Protein AF-A0AA40AFB8-F1 (afdb_monomer)

Foldseek 3Di:
DLVVDVDDLVVPVVVVQVVCCVPQNDEPPRDHDDPVNVLVSCLVVVQVVLVPDADDDDDPPLVVVDDVVSVVVVVSVVVSCVVRVHPPDDPVPPPDDDQLVVCLVVLLVVLCVLCVVVCVPQVPCLSVLLSVLLSSPSVSSVVLSVVLVVCVVVVNDPVVNSVVSVPQHSDVVVNVVVVLVPDDPLVVQLVCCCVVDPDHDDPVRSLVSSQDDPVRPDPDPVVSCPDPSDDPDPCVVVVVVVVVDPDDDDDDDDD

Mean predicted aligned error: 13.86 Å

Solvent-accessible surface area (backbone atoms only — not comparable to full-atom values): 15785 Å² total; per-residue (Å²): 116,65,90,82,38,86,49,73,43,45,59,47,55,50,47,51,50,54,46,44,39,73,77,66,33,59,76,82,76,66,44,74,85,54,68,70,57,56,48,51,50,48,68,66,25,48,57,65,49,52,76,78,40,91,71,81,90,82,82,75,72,55,79,78,64,37,70,70,55,41,52,52,52,52,52,52,50,53,56,48,37,76,75,36,97,64,64,84,80,63,83,92,56,75,79,83,77,58,60,49,80,65,31,51,62,60,43,39,53,52,41,42,68,76,34,44,82,56,48,80,74,60,80,74,53,60,53,57,55,45,40,66,53,23,65,28,39,58,69,55,39,53,56,51,53,51,51,50,54,50,41,50,75,73,66,52,55,66,74,57,49,55,49,51,61,69,67,53,56,73,49,66,68,57,39,49,51,52,51,61,72,68,46,55,71,67,59,47,52,52,49,49,54,66,74,68,42,96,56,92,72,52,73,68,55,47,50,50,60,70,68,57,55,98,79,53,92,56,94,46,72,73,58,47,62,75,38,98,81,54,76,91,57,88,56,54,76,58,46,66,60,53,78,76,49,98,68,94,78,86,85,81,88,80,132

Sequence (255 aa):
MLDQTPGALRSRLVYTFETKRRDIGEPGDHWHWHPGELQRFFELALPEVLKTRAVWPCVDALDECGKDNAIELIHTFESLCSRAFCLALHVERALEISPEHENRHDISIFVNDRLDKFDARTSLGIPNLITDRASGVFLWAYLVVKRVLDLEREGVGLKRIEAAVRAVPPELEDLYNELIRSMEPASLKLIQWICFATRPLTLSELRWAMAVEVNCPYGTLQECEGADEYVSDVDWICRYQYQGSQQHVTVVVGY

Structure (mmCIF, N/CA/C/O backbone):
data_AF-A0AA40AFB8-F1
#
_entry.id   AF-A0AA40AFB8-F1
#
loop_
_atom_site.group_PDB
_atom_site.id
_atom_site.type_symbol
_atom_site.label_atom_id
_atom_site.label_alt_id
_atom_site.label_comp_id
_atom_site.label_asym_id
_atom_site.label_entity_id
_atom_site.label_seq_id
_atom_site.pdbx_PDB_ins_code
_atom_site.Cartn_x
_atom_site.Cartn_y
_atom_site.Cartn_z
_atom_site.occupancy
_atom_site.B_iso_or_equiv
_atom_site.auth_seq_id
_atom_site.auth_comp_id
_atom_site.auth_asym_id
_atom_site.auth_atom_id
_atom_site.pdbx_PDB_model_num
ATOM 1 N N . MET A 1 1 ? -20.995 -4.500 10.109 1.00 45.75 1 MET A N 1
ATOM 2 C CA . MET A 1 1 ? -21.290 -4.455 11.566 1.00 45.75 1 MET A CA 1
ATOM 3 C C . MET A 1 1 ? -22.593 -3.709 11.884 1.00 45.75 1 MET A C 1
ATOM 5 O O . MET A 1 1 ? -23.397 -4.255 12.633 1.00 45.75 1 MET A O 1
ATOM 9 N N . LEU A 1 2 ? -22.826 -2.520 11.303 1.00 47.25 2 LEU A N 1
ATOM 10 C CA . LEU A 1 2 ? -24.029 -1.692 11.522 1.00 47.25 2 LEU A CA 1
ATOM 11 C C . LEU A 1 2 ? -25.319 -2.268 10.906 1.00 47.25 2 LEU A C 1
ATOM 13 O O . LEU A 1 2 ? -26.383 -2.153 11.509 1.00 47.25 2 LEU A O 1
ATOM 17 N N . ASP A 1 3 ? -25.237 -2.957 9.763 1.00 53.22 3 ASP A N 1
ATOM 18 C CA . ASP A 1 3 ? -26.430 -3.551 9.136 1.00 53.22 3 ASP A CA 1
ATOM 19 C C . ASP A 1 3 ? -26.988 -4.766 9.877 1.00 53.22 3 ASP A C 1
ATOM 21 O O . ASP A 1 3 ? -28.177 -5.058 9.794 1.00 53.22 3 ASP A O 1
ATOM 25 N N . GLN A 1 4 ? -26.141 -5.434 10.657 1.00 54.38 4 GLN A N 1
ATOM 26 C CA . GLN A 1 4 ? -26.465 -6.671 11.369 1.00 54.38 4 GLN A CA 1
ATOM 27 C C . GLN A 1 4 ? -26.773 -6.434 12.854 1.00 54.38 4 GLN A C 1
ATOM 29 O O . GLN A 1 4 ? -26.853 -7.378 13.636 1.00 54.38 4 GLN A O 1
ATOM 34 N N . THR A 1 5 ? -26.898 -5.175 13.283 1.00 56.47 5 THR A N 1
ATOM 35 C CA . THR A 1 5 ? -27.275 -4.836 14.661 1.00 56.47 5 THR A CA 1
ATOM 36 C C . THR A 1 5 ? -28.200 -3.621 14.654 1.00 56.47 5 THR A C 1
ATOM 38 O O . THR A 1 5 ? -27.732 -2.490 14.767 1.00 56.47 5 THR A O 1
ATOM 41 N N . PRO A 1 6 ? -29.526 -3.823 14.542 1.00 53.41 6 PRO A N 1
ATOM 42 C CA . PRO A 1 6 ? -30.511 -2.736 14.547 1.00 53.41 6 PRO A CA 1
ATOM 43 C C . PRO A 1 6 ? -30.636 -1.996 15.896 1.00 53.41 6 PRO A C 1
ATOM 45 O O . PRO A 1 6 ? -31.491 -1.127 16.032 1.00 53.41 6 PRO A O 1
ATOM 48 N N . GLY A 1 7 ? -29.833 -2.359 16.904 1.00 60.81 7 GLY A N 1
ATOM 49 C CA . GLY A 1 7 ? -29.890 -1.820 18.264 1.00 60.81 7 GLY A CA 1
ATOM 50 C C . GLY A 1 7 ? -29.371 -0.382 18.418 1.00 60.81 7 GLY A C 1
ATOM 51 O O . GLY A 1 7 ? -29.054 0.306 17.447 1.00 60.81 7 GLY A O 1
ATOM 52 N N . ALA A 1 8 ? -29.249 0.049 19.680 1.00 56.53 8 ALA A N 1
ATOM 53 C CA . ALA A 1 8 ? -29.052 1.434 20.132 1.00 56.53 8 ALA A CA 1
ATOM 54 C C . ALA A 1 8 ? -27.988 2.261 19.376 1.00 56.53 8 ALA A C 1
ATOM 56 O O . ALA A 1 8 ? -28.159 3.475 19.229 1.00 56.53 8 ALA A O 1
ATOM 57 N N . LEU A 1 9 ? -26.916 1.630 18.878 1.00 61.91 9 LEU A N 1
ATOM 58 C CA . LEU A 1 9 ? -25.871 2.312 18.113 1.00 61.91 9 LEU A CA 1
ATOM 59 C C . LEU A 1 9 ? -26.356 2.769 16.736 1.00 61.91 9 LEU A C 1
ATOM 61 O O . LEU A 1 9 ? -26.173 3.937 16.407 1.00 61.91 9 LEU A O 1
ATOM 65 N N . ARG A 1 10 ? -26.996 1.889 15.949 1.00 65.50 10 ARG A N 1
ATOM 66 C CA . ARG A 1 10 ? -27.519 2.265 14.627 1.00 65.50 10 ARG A CA 1
ATOM 67 C C . ARG A 1 10 ? -28.535 3.387 14.791 1.00 65.50 10 ARG A C 1
ATOM 69 O O . ARG A 1 10 ? -28.452 4.374 14.083 1.00 65.50 10 ARG A O 1
ATOM 76 N N . SER A 1 11 ? -29.416 3.301 15.786 1.00 68.69 11 SER A N 1
ATOM 77 C CA . SER A 1 11 ? -30.397 4.359 16.029 1.00 68.69 11 SER A CA 1
ATOM 78 C C . SER A 1 11 ? -29.784 5.679 16.488 1.00 68.69 11 SER A C 1
ATOM 80 O O . SER A 1 11 ? -30.313 6.705 16.109 1.00 68.69 11 SER A O 1
ATOM 82 N N . ARG A 1 12 ? -28.707 5.703 17.290 1.00 80.94 12 ARG A N 1
ATOM 83 C CA . ARG A 1 12 ? -28.141 6.967 17.806 1.00 80.94 12 ARG A CA 1
ATOM 84 C C . ARG A 1 12 ? -27.089 7.573 16.890 1.00 80.94 12 ARG A C 1
ATOM 86 O O . ARG A 1 12 ? -27.178 8.755 16.600 1.00 80.94 12 ARG A O 1
ATOM 93 N N . LEU A 1 13 ? -26.125 6.782 16.425 1.00 86.50 13 LEU A N 1
ATOM 94 C CA . LEU A 1 13 ? -25.064 7.265 15.542 1.00 86.50 13 LEU A CA 1
ATOM 95 C C . LEU A 1 13 ? -25.644 7.721 14.199 1.00 86.50 13 LEU A C 1
ATOM 97 O O . LEU A 1 13 ? -25.351 8.831 13.767 1.00 86.50 13 LEU A O 1
ATOM 101 N N . VAL A 1 14 ? -26.510 6.906 13.575 1.00 86.19 14 VAL A N 1
ATOM 102 C CA . VAL A 1 14 ? -27.148 7.278 12.299 1.00 86.19 14 VAL A CA 1
ATOM 103 C C . VAL A 1 14 ? -28.086 8.460 12.504 1.00 86.19 14 VAL A C 1
ATOM 105 O O . VAL A 1 14 ? -28.042 9.397 11.723 1.00 86.19 14 VAL A O 1
ATOM 108 N N . TYR A 1 15 ? -28.879 8.484 13.580 1.00 87.81 15 TYR A N 1
ATOM 109 C CA . TYR A 1 15 ? -29.733 9.641 13.860 1.00 87.81 15 TYR A CA 1
ATOM 110 C C . TYR A 1 15 ? -28.927 10.928 14.045 1.00 87.81 15 TYR A C 1
ATOM 112 O O . TYR A 1 15 ? -29.291 11.953 13.474 1.00 87.81 15 TYR A O 1
ATOM 120 N N . THR A 1 16 ? -27.831 10.894 14.809 1.00 89.94 16 THR A N 1
ATOM 121 C CA . THR A 1 16 ? -26.965 12.065 14.983 1.00 89.94 16 THR A CA 1
ATOM 122 C C . THR A 1 16 ? -26.318 12.470 13.663 1.00 89.94 16 THR A C 1
ATOM 124 O O . THR A 1 16 ? -26.276 13.660 13.368 1.00 89.94 16 THR A O 1
ATOM 127 N N . PHE A 1 17 ? -25.870 11.509 12.851 1.00 90.56 17 PHE A N 1
ATOM 128 C CA . PHE A 1 17 ? -25.334 11.775 11.517 1.00 90.56 17 PHE A CA 1
ATOM 129 C C . PHE A 1 17 ? -26.362 12.484 10.627 1.00 90.56 17 PHE A C 1
ATOM 131 O O . PHE A 1 17 ? -26.084 13.568 10.127 1.00 90.56 17 PHE A O 1
ATOM 138 N N . GLU A 1 18 ? -27.568 11.926 10.492 1.00 90.56 18 GLU A N 1
ATOM 139 C CA . GLU A 1 18 ? -28.642 12.501 9.671 1.00 90.56 18 GLU A CA 1
ATOM 140 C C . GLU A 1 18 ? -29.097 13.867 10.197 1.00 90.56 18 GLU A C 1
ATOM 142 O O . GLU A 1 18 ? -29.369 14.783 9.425 1.00 90.56 18 GLU A O 1
ATOM 147 N N . THR A 1 19 ? -29.129 14.040 11.521 1.00 91.44 19 THR A N 1
ATOM 148 C CA . THR A 1 19 ? -29.465 15.321 12.155 1.00 91.44 19 THR A CA 1
ATOM 149 C C . THR A 1 19 ? -28.414 16.377 11.835 1.00 91.44 19 THR A C 1
ATOM 151 O O . THR A 1 19 ? -28.765 17.455 11.368 1.00 91.44 19 THR A O 1
ATOM 154 N N . LYS A 1 20 ? -27.123 16.073 12.016 1.00 91.62 20 LYS A N 1
ATOM 155 C CA . LYS A 1 20 ? -26.042 17.001 11.657 1.00 91.62 20 LYS A CA 1
ATOM 156 C C . LYS A 1 20 ? -26.028 17.295 10.163 1.00 91.62 20 LYS A C 1
ATOM 158 O O . LYS A 1 20 ? -25.835 18.441 9.776 1.00 91.62 20 LYS A O 1
ATOM 163 N N . ARG A 1 21 ? -26.300 16.290 9.332 1.00 92.25 21 ARG A N 1
ATOM 164 C CA . ARG A 1 21 ? -26.391 16.463 7.886 1.00 92.25 21 ARG A CA 1
ATOM 165 C C . ARG A 1 21 ? -27.511 17.423 7.487 1.00 92.25 21 ARG A C 1
ATOM 167 O O . ARG A 1 21 ? -27.294 18.304 6.663 1.00 92.25 21 ARG A O 1
ATOM 174 N N . ARG A 1 22 ? -28.686 17.286 8.105 1.00 92.19 22 ARG A N 1
ATOM 175 C CA . ARG A 1 22 ? -29.840 18.164 7.876 1.00 92.19 22 ARG A CA 1
ATOM 176 C C . ARG A 1 22 ? -29.628 19.578 8.426 1.00 92.19 22 ARG A C 1
A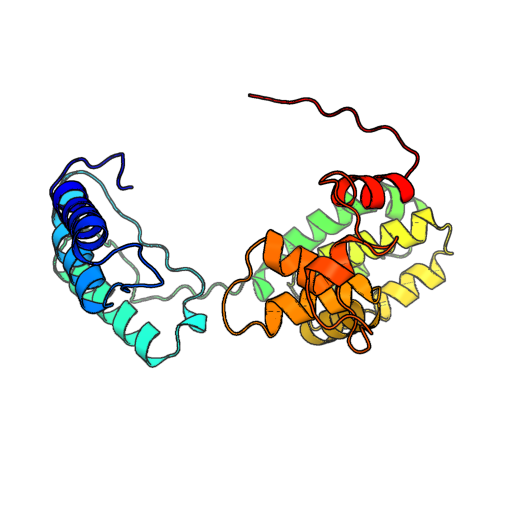TOM 178 O O . ARG A 1 22 ? -30.014 20.535 7.766 1.00 92.19 22 ARG A O 1
ATOM 185 N N . ASP A 1 23 ? -29.069 19.697 9.628 1.00 94.50 23 ASP A N 1
ATOM 186 C CA . ASP A 1 23 ? -29.060 20.954 10.387 1.00 94.50 23 ASP A CA 1
ATOM 187 C C . ASP A 1 23 ? -27.785 21.789 10.160 1.00 94.50 23 ASP A C 1
ATOM 189 O O . ASP A 1 23 ? -27.827 23.011 10.281 1.00 94.50 23 ASP A O 1
ATOM 193 N N . ILE A 1 24 ? -26.656 21.145 9.841 1.00 91.94 24 ILE A N 1
ATOM 194 C CA . ILE A 1 24 ? -25.339 21.785 9.666 1.00 91.94 24 ILE A CA 1
ATOM 195 C C . ILE A 1 24 ? -24.867 21.699 8.208 1.00 91.94 24 ILE A C 1
ATOM 197 O O . ILE A 1 24 ? -24.251 22.637 7.711 1.00 91.94 24 ILE A O 1
ATOM 201 N N . GLY A 1 25 ? -25.171 20.597 7.516 1.00 90.25 25 GLY A N 1
ATOM 202 C CA . GLY A 1 25 ? -24.785 20.355 6.123 1.00 90.25 25 GLY A CA 1
ATOM 203 C C . GLY A 1 25 ? -23.936 19.095 5.951 1.00 90.25 25 GLY A C 1
ATOM 204 O O . GLY A 1 25 ? -23.826 18.270 6.855 1.00 90.25 25 GLY A O 1
ATOM 205 N N . GLU A 1 26 ? -23.334 18.915 4.778 1.00 87.75 26 GLU A N 1
ATOM 206 C CA . GLU A 1 26 ? -22.549 17.717 4.459 1.00 87.75 26 GLU A CA 1
ATOM 207 C C . GLU A 1 26 ? -21.281 17.567 5.340 1.00 87.75 26 GLU A C 1
ATOM 209 O O . GLU A 1 26 ? -20.617 18.562 5.665 1.00 87.75 26 GLU A O 1
ATOM 214 N N . PRO A 1 27 ? -20.938 16.329 5.753 1.00 88.94 27 PRO A N 1
ATOM 215 C CA . PRO A 1 27 ? -19.742 16.048 6.544 1.00 88.94 27 PRO A CA 1
ATOM 216 C C . PRO A 1 27 ? -18.462 16.322 5.743 1.00 88.94 27 PRO A C 1
ATOM 218 O O . PRO A 1 27 ? -18.429 16.148 4.528 1.00 88.94 27 PRO A O 1
ATOM 221 N N . GLY A 1 28 ? -17.386 16.701 6.434 1.00 80.81 28 GLY A N 1
ATOM 222 C CA . GLY A 1 28 ? -16.070 16.961 5.834 1.00 80.81 28 GLY A CA 1
ATOM 223 C C . GLY A 1 28 ? -15.865 18.398 5.347 1.00 80.81 28 GLY A C 1
ATOM 224 O O . GLY A 1 28 ? -14.727 18.839 5.236 1.00 80.81 28 GLY A O 1
ATOM 225 N N . ASP A 1 29 ? -16.946 19.147 5.124 1.00 78.38 29 ASP A N 1
ATOM 226 C CA . ASP A 1 29 ? -16.881 20.576 4.797 1.00 78.38 29 ASP A CA 1
ATOM 227 C C . ASP A 1 29 ? -17.466 21.414 5.941 1.00 78.38 29 ASP A C 1
ATOM 229 O O . ASP A 1 29 ? -16.769 22.177 6.610 1.00 78.38 29 ASP A O 1
ATOM 233 N N . HIS A 1 30 ? -18.739 21.183 6.269 1.00 86.50 30 HIS A N 1
ATOM 234 C CA . HIS A 1 30 ? -19.443 21.985 7.273 1.00 86.50 30 HIS A CA 1
ATOM 235 C C . HIS A 1 30 ? -19.242 21.498 8.704 1.00 86.50 30 HIS A C 1
AT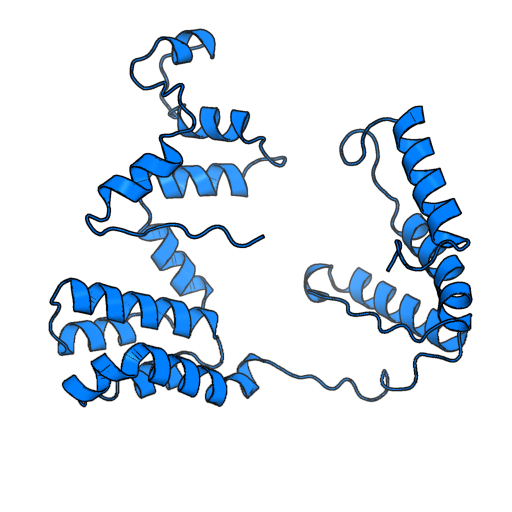OM 237 O O . HIS A 1 30 ? -19.386 22.268 9.655 1.00 86.50 30 HIS A O 1
ATOM 243 N N . TRP A 1 31 ? -18.917 20.220 8.882 1.00 90.25 31 TRP A N 1
ATOM 244 C CA . TRP A 1 31 ? -18.624 19.669 10.194 1.00 90.25 31 TRP A CA 1
ATOM 245 C C . TRP A 1 31 ? -17.783 18.403 10.104 1.00 90.25 31 TRP A C 1
ATOM 247 O O . TRP A 1 31 ? -17.822 17.651 9.131 1.00 90.25 31 TRP A O 1
ATOM 257 N N . HIS A 1 32 ? -17.054 18.162 11.186 1.00 89.50 32 HIS A N 1
ATOM 258 C CA . HIS A 1 32 ? -16.264 16.961 11.398 1.00 89.50 32 HIS A CA 1
ATOM 259 C C . HIS A 1 32 ? -16.714 16.296 12.695 1.00 89.50 32 HIS A C 1
ATOM 261 O O . HIS A 1 32 ? -17.204 16.956 13.619 1.00 89.50 32 HIS A O 1
ATOM 267 N N . TRP A 1 33 ? -16.576 14.976 12.769 1.00 90.12 33 TRP A N 1
ATOM 268 C CA . TRP A 1 33 ? -16.799 14.273 14.023 1.00 90.12 33 TRP A CA 1
ATOM 269 C C . TRP A 1 33 ? -15.728 14.660 15.035 1.00 90.12 33 TRP A C 1
ATOM 271 O O . TRP A 1 33 ? -14.537 14.604 14.739 1.00 90.12 33 TRP A O 1
ATOM 281 N N . HIS A 1 34 ? -16.150 15.002 16.250 1.00 89.00 34 HIS A N 1
ATOM 282 C CA . HIS A 1 34 ? -15.206 15.119 17.349 1.00 89.00 34 HIS A CA 1
ATOM 283 C C . HIS A 1 34 ? -14.799 13.705 17.807 1.00 89.00 34 HIS A C 1
ATOM 285 O O . HIS A 1 34 ? -15.696 12.883 18.029 1.00 89.00 34 HIS A O 1
ATOM 291 N N . PRO A 1 35 ? -13.504 13.399 18.018 1.00 83.75 35 PRO A N 1
ATOM 292 C CA . PRO A 1 35 ? -13.064 12.063 18.435 1.00 83.75 35 PRO A CA 1
ATOM 293 C C . PRO A 1 35 ? -13.806 11.538 19.673 1.00 83.75 35 PRO A C 1
ATOM 295 O O . PRO A 1 35 ? -14.366 10.445 19.648 1.00 83.75 35 PRO A O 1
ATOM 298 N N . GLY A 1 36 ? -13.948 12.372 20.709 1.00 86.19 36 GLY A N 1
ATOM 299 C CA . GLY A 1 36 ? -14.696 12.016 21.924 1.00 86.19 36 GLY A CA 1
ATOM 300 C C . GLY A 1 36 ? -16.189 11.717 21.702 1.00 86.19 36 GLY A C 1
ATOM 301 O O . GLY A 1 36 ? -16.803 10.995 22.485 1.00 86.19 36 GLY A O 1
ATOM 302 N N . GLU A 1 37 ? -16.797 12.230 20.628 1.00 88.81 37 GLU A N 1
ATOM 303 C CA . GLU A 1 37 ? -18.180 11.896 20.273 1.00 88.81 37 GLU A CA 1
ATOM 304 C C . GLU A 1 37 ? -18.269 10.479 19.697 1.00 88.81 37 GLU A C 1
ATOM 306 O O . GLU A 1 37 ? -19.113 9.688 20.125 1.00 88.81 37 GLU A O 1
ATOM 311 N N . LEU A 1 38 ? -17.359 10.136 18.779 1.00 87.56 38 LEU A N 1
ATOM 312 C CA . LEU A 1 38 ? -17.255 8.792 18.210 1.00 87.56 38 LEU A CA 1
ATOM 313 C C . LEU A 1 38 ? -16.902 7.759 19.277 1.00 87.56 38 LEU A C 1
ATOM 315 O O . LEU A 1 38 ? -17.550 6.713 19.350 1.00 87.56 38 LEU A O 1
ATOM 319 N N . GLN A 1 39 ? -15.948 8.087 20.150 1.00 85.31 39 GLN A N 1
ATOM 320 C CA . GLN A 1 39 ? -15.603 7.268 21.306 1.00 85.31 39 GLN A CA 1
ATOM 321 C C . GLN A 1 39 ? -16.839 7.006 22.165 1.00 85.31 39 GLN A C 1
ATOM 323 O O . GLN A 1 39 ? -17.177 5.855 22.426 1.00 85.31 39 GLN A O 1
ATOM 328 N N . ARG A 1 40 ? -17.595 8.046 22.532 1.00 86.12 40 ARG A N 1
ATOM 329 C CA . ARG A 1 40 ? -18.809 7.884 23.340 1.00 86.12 40 ARG A CA 1
ATOM 330 C C . ARG A 1 40 ? -19.853 6.996 22.664 1.00 86.12 40 ARG A C 1
ATOM 332 O O . ARG A 1 40 ? -20.503 6.199 23.342 1.00 86.12 40 ARG A O 1
ATOM 339 N N . PHE A 1 41 ? -20.040 7.114 21.349 1.00 87.12 41 PHE A N 1
ATOM 340 C CA . PHE A 1 41 ? -20.921 6.200 20.621 1.00 87.12 41 PHE A CA 1
ATOM 341 C C . PHE A 1 41 ? -20.433 4.758 20.723 1.00 87.12 41 PHE A C 1
ATOM 343 O O . PHE A 1 41 ? -21.234 3.874 21.023 1.00 87.12 41 PHE A O 1
ATOM 350 N N . PHE A 1 42 ? -19.136 4.531 20.529 1.00 82.94 42 PHE A N 1
ATOM 351 C CA . PHE A 1 42 ? -18.523 3.213 20.624 1.00 82.94 42 PHE A CA 1
ATOM 352 C C . PHE A 1 42 ? -18.676 2.602 22.027 1.00 82.94 42 PHE A C 1
ATOM 354 O O . PHE A 1 42 ? -19.161 1.475 22.152 1.00 82.94 42 PHE A O 1
ATOM 361 N N . GLU A 1 43 ? -18.387 3.366 23.084 1.00 83.19 43 GLU A N 1
ATOM 362 C CA . GLU A 1 43 ? -18.521 2.932 24.482 1.00 83.19 43 GLU A CA 1
ATOM 363 C C . GLU A 1 43 ? -19.961 2.558 24.862 1.00 83.19 43 GLU A C 1
ATOM 365 O O . GLU A 1 43 ? -20.185 1.638 25.649 1.00 83.19 43 GLU A O 1
ATOM 370 N N . LEU A 1 44 ? -20.952 3.262 24.307 1.00 82.44 44 LEU A N 1
ATOM 371 C CA . LEU A 1 44 ? -22.367 2.959 24.529 1.00 82.44 44 LEU A CA 1
ATOM 372 C C . LEU A 1 44 ? -22.845 1.759 23.701 1.00 82.44 44 LEU A C 1
ATOM 374 O O . LEU A 1 44 ? -23.759 1.051 24.119 1.00 82.44 44 LEU A O 1
ATOM 378 N N . ALA A 1 45 ? -22.261 1.539 22.523 1.00 81.44 45 ALA A N 1
ATOM 379 C CA . ALA A 1 45 ? -22.642 0.459 21.620 1.00 81.44 45 ALA A CA 1
ATOM 380 C C . ALA A 1 45 ? -22.143 -0.899 22.067 1.00 81.44 45 ALA A C 1
ATOM 382 O O . ALA A 1 45 ? -22.872 -1.890 22.010 1.00 81.44 45 ALA A O 1
ATOM 383 N N . LEU A 1 46 ? -20.857 -0.939 22.407 1.00 80.44 46 LEU A N 1
ATOM 384 C CA . LEU A 1 46 ? -20.099 -2.169 22.491 1.00 80.44 46 LEU A CA 1
ATOM 385 C C . LEU A 1 46 ? -20.716 -3.146 23.506 1.00 80.44 46 LEU A C 1
ATOM 387 O O . LEU A 1 46 ? -20.907 -4.302 23.129 1.00 80.44 46 LEU A O 1
ATOM 391 N N . PRO A 1 47 ? -21.162 -2.717 24.708 1.00 79.69 47 PRO A N 1
ATOM 392 C CA . PRO A 1 47 ? -21.838 -3.611 25.647 1.00 79.69 47 PRO A CA 1
ATOM 393 C C . PRO A 1 47 ? -23.124 -4.232 25.088 1.00 79.69 47 PRO A C 1
ATOM 395 O O . PRO A 1 47 ? -23.386 -5.408 25.318 1.00 79.69 47 PRO A O 1
ATOM 398 N N . GLU A 1 48 ? -23.924 -3.474 24.332 1.00 78.38 48 GLU A N 1
ATOM 399 C CA . GLU A 1 48 ? -25.165 -3.984 23.737 1.00 78.38 48 GLU A CA 1
ATOM 400 C C . GLU A 1 48 ? -24.888 -4.993 22.619 1.00 78.38 48 GLU A C 1
ATOM 402 O O . GLU A 1 48 ? -25.584 -6.001 22.506 1.00 78.38 48 GLU A O 1
ATOM 407 N N . VAL A 1 49 ? -23.846 -4.762 21.817 1.00 79.31 49 VAL A N 1
ATOM 408 C CA . VAL A 1 49 ? -23.424 -5.710 20.776 1.00 79.31 49 VAL A CA 1
ATOM 409 C C . VAL A 1 49 ? -22.896 -6.998 21.412 1.00 79.31 49 VAL A C 1
ATOM 411 O O . VAL A 1 49 ? -23.284 -8.089 20.987 1.00 79.31 49 VAL A O 1
ATOM 414 N N . LEU A 1 50 ? -22.076 -6.874 22.460 1.00 79.62 50 LEU A N 1
ATOM 415 C CA . LEU A 1 50 ? -21.444 -8.000 23.150 1.00 79.62 50 LEU A CA 1
ATOM 416 C C . LEU A 1 50 ? -22.442 -8.940 23.842 1.00 79.62 50 LEU A C 1
ATOM 418 O O . LEU A 1 50 ? -22.155 -10.125 23.979 1.00 79.62 50 LEU A O 1
ATOM 422 N N . LYS A 1 51 ? -23.652 -8.469 24.184 1.00 80.00 51 LYS A N 1
ATOM 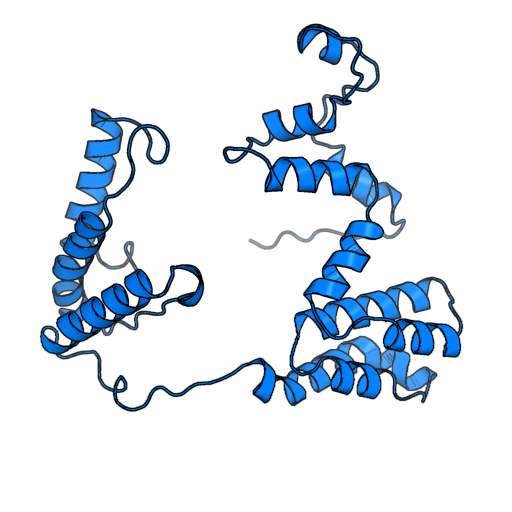423 C CA . LYS A 1 51 ? -24.752 -9.341 24.653 1.00 80.00 51 LYS A CA 1
ATOM 424 C C . LYS A 1 51 ? -25.194 -10.371 23.613 1.00 80.00 51 LYS A C 1
ATOM 426 O O . LYS A 1 51 ? -25.777 -11.388 23.975 1.00 80.00 51 LYS A O 1
ATOM 431 N N . THR A 1 52 ? -24.987 -10.082 22.330 1.00 81.25 52 THR A N 1
ATOM 432 C CA . THR A 1 52 ? -25.506 -10.897 21.220 1.00 81.25 52 THR A CA 1
ATOM 433 C C . THR A 1 52 ? -24.417 -11.625 20.444 1.00 81.25 52 THR A C 1
ATOM 435 O O . THR A 1 52 ? -24.692 -12.665 19.853 1.00 81.25 52 THR A O 1
ATOM 438 N N . ARG A 1 53 ? -23.187 -11.096 20.427 1.00 78.38 53 ARG A N 1
ATOM 439 C CA . ARG A 1 53 ? -22.064 -11.678 19.686 1.00 78.38 53 ARG A CA 1
ATOM 440 C C . ARG A 1 53 ? -20.720 -11.231 20.241 1.00 78.38 53 ARG A C 1
ATOM 442 O O . ARG A 1 53 ? -20.597 -10.117 20.738 1.00 78.38 53 ARG A O 1
ATOM 449 N N . ALA A 1 54 ? -19.694 -12.048 20.038 1.00 80.19 54 ALA A N 1
ATOM 450 C CA . ALA A 1 54 ? -18.315 -11.614 20.224 1.00 80.19 54 ALA A CA 1
ATOM 451 C C . ALA A 1 54 ? -17.930 -10.548 19.179 1.00 80.19 54 ALA A C 1
ATOM 453 O O . ALA A 1 54 ? -18.401 -10.578 18.039 1.00 80.19 54 ALA A O 1
ATOM 454 N N . VAL A 1 55 ? -17.072 -9.606 19.575 1.00 76.75 55 VAL A N 1
ATOM 455 C CA . VAL A 1 55 ? -16.518 -8.556 18.710 1.00 76.75 55 VAL A CA 1
ATOM 456 C C . VAL A 1 55 ? -15.000 -8.591 18.834 1.00 76.75 55 VAL A C 1
ATOM 458 O O . VAL A 1 55 ? -14.485 -8.647 19.946 1.00 76.75 55 VAL A O 1
ATOM 461 N N . TRP A 1 56 ? -14.304 -8.536 17.699 1.00 76.94 56 TRP A N 1
ATOM 462 C CA . TRP A 1 56 ? -12.848 -8.444 17.640 1.00 76.94 56 TRP A CA 1
ATOM 463 C C . TRP A 1 56 ? -12.456 -7.124 16.962 1.00 76.94 56 TRP A C 1
ATOM 465 O O . TRP A 1 56 ? -12.663 -6.992 15.753 1.00 76.94 56 TRP A O 1
ATOM 475 N N . PRO A 1 57 ? -11.987 -6.111 17.712 1.00 74.81 57 PRO A N 1
ATOM 476 C CA . PRO A 1 57 ? -11.517 -4.870 17.115 1.00 74.81 57 PRO A CA 1
ATOM 477 C C . PRO A 1 57 ? -10.163 -5.107 16.435 1.00 74.81 57 PRO A C 1
ATOM 479 O O . PRO A 1 57 ? -9.207 -5.529 17.079 1.00 74.81 57 PRO A O 1
ATOM 482 N N . CYS A 1 58 ? -10.087 -4.815 15.139 1.00 79.12 58 CYS A N 1
ATOM 483 C CA . CYS A 1 58 ? -8.823 -4.706 14.416 1.00 79.12 58 CYS A CA 1
ATOM 484 C C . CYS A 1 58 ? -8.550 -3.223 14.179 1.00 79.12 58 CYS A C 1
ATOM 486 O O . CYS A 1 58 ? -9.397 -2.535 13.606 1.00 79.12 58 CYS A O 1
ATOM 488 N N . VAL A 1 59 ? -7.391 -2.747 14.626 1.00 82.56 59 VAL A N 1
ATOM 489 C CA . VAL A 1 59 ? -6.904 -1.403 14.315 1.00 82.56 59 VAL A CA 1
ATOM 490 C C . VAL A 1 59 ? -5.773 -1.563 13.318 1.00 82.56 59 VAL A C 1
ATOM 492 O O . VAL A 1 59 ? -4.803 -2.260 13.605 1.00 82.56 59 VAL A O 1
ATOM 495 N N . ASP A 1 60 ? -5.944 -0.963 12.151 1.00 85.19 60 ASP A N 1
ATOM 496 C CA . ASP A 1 60 ? -4.937 -0.950 11.098 1.00 85.19 60 ASP A CA 1
ATOM 497 C C . ASP A 1 60 ? -4.154 0.368 11.146 1.00 85.19 60 ASP A C 1
ATOM 499 O O . ASP A 1 60 ? -4.703 1.378 11.597 1.00 85.19 60 ASP A O 1
ATOM 503 N N . ALA A 1 61 ? -2.891 0.338 10.714 1.00 84.19 61 ALA A N 1
ATOM 504 C CA . ALA A 1 61 ? -2.003 1.505 10.628 1.00 84.19 61 ALA A CA 1
ATOM 505 C C . ALA A 1 61 ? -1.936 2.368 11.914 1.00 84.19 61 ALA A C 1
ATOM 507 O O . ALA A 1 61 ? -1.979 3.599 11.878 1.00 84.19 61 ALA A O 1
ATOM 508 N N . LEU A 1 62 ? -1.872 1.726 13.090 1.00 83.62 62 LEU A N 1
ATOM 509 C CA . LEU A 1 62 ? -1.865 2.416 14.391 1.00 83.62 62 LEU A CA 1
ATOM 510 C C . LEU A 1 62 ? -0.668 3.371 14.558 1.00 83.62 62 LEU A C 1
ATOM 512 O O . LEU A 1 62 ? -0.750 4.363 15.276 1.00 83.62 62 LEU A O 1
ATOM 516 N N . ASP A 1 63 ? 0.450 3.081 13.908 1.00 80.94 63 ASP A N 1
ATOM 517 C CA . ASP A 1 63 ? 1.647 3.915 13.896 1.00 80.94 63 ASP A CA 1
ATOM 518 C C . ASP A 1 63 ? 1.441 5.257 13.169 1.00 80.94 63 ASP A C 1
ATOM 520 O O . ASP A 1 63 ? 2.079 6.250 13.529 1.00 80.94 63 ASP A O 1
ATOM 524 N N . GLU A 1 64 ? 0.488 5.340 12.235 1.00 87.62 64 GLU A N 1
ATOM 525 C CA . GLU A 1 64 ? 0.178 6.568 11.493 1.00 87.62 64 GLU A CA 1
ATOM 526 C C . GLU A 1 64 ? -0.582 7.610 12.330 1.00 87.62 64 GLU A C 1
ATOM 528 O O . GLU A 1 64 ? -0.560 8.801 12.010 1.00 87.62 64 GLU A O 1
ATOM 533 N N . CYS A 1 65 ? -1.243 7.216 13.428 1.00 81.50 65 CYS A N 1
ATOM 534 C CA . CYS A 1 65 ? -2.045 8.155 14.221 1.00 81.50 65 CYS A CA 1
ATOM 535 C C . CYS A 1 65 ? -1.218 9.019 15.188 1.00 81.50 65 CYS A C 1
ATOM 537 O O . CYS A 1 65 ? -1.762 9.920 15.831 1.00 81.50 65 CYS A O 1
ATOM 539 N N . GLY A 1 66 ? 0.086 8.760 15.299 1.00 87.38 66 GLY A N 1
ATOM 540 C CA . GLY A 1 66 ? 0.969 9.408 16.261 1.00 87.38 66 GLY A CA 1
ATOM 541 C C . GLY A 1 66 ? 0.885 8.788 17.658 1.00 87.38 66 GLY A C 1
ATOM 542 O O . GLY A 1 66 ? -0.131 8.228 18.072 1.00 87.38 66 GLY A O 1
ATOM 543 N N . LYS A 1 67 ? 1.989 8.902 18.404 1.00 88.00 67 LYS A N 1
ATOM 544 C CA . LYS A 1 67 ? 2.210 8.174 19.662 1.00 88.00 67 LYS A CA 1
ATOM 545 C C . LYS A 1 67 ? 1.137 8.430 20.724 1.00 88.00 67 LYS A C 1
ATOM 547 O O . LYS A 1 67 ? 0.646 7.477 21.319 1.00 88.00 67 LYS A O 1
ATOM 552 N N . ASP A 1 68 ? 0.788 9.690 20.969 1.00 88.44 68 ASP A N 1
ATOM 553 C CA . ASP A 1 68 ? -0.142 10.041 22.050 1.00 88.44 68 ASP A CA 1
ATOM 554 C C . ASP A 1 68 ? -1.556 9.516 21.758 1.00 88.44 68 ASP A C 1
ATOM 556 O O . ASP A 1 68 ? -2.173 8.899 22.624 1.00 88.44 68 ASP A O 1
ATOM 560 N N . ASN A 1 69 ? -2.015 9.651 20.509 1.00 87.06 69 ASN A N 1
ATOM 561 C CA . ASN A 1 69 ? -3.301 9.110 20.066 1.00 87.06 69 ASN A CA 1
ATOM 562 C C . ASN A 1 69 ? -3.321 7.575 20.122 1.00 87.06 69 ASN A C 1
ATOM 564 O O . ASN A 1 69 ? -4.325 6.991 20.526 1.00 87.06 69 ASN A O 1
ATOM 568 N N . ALA A 1 70 ? -2.216 6.915 19.754 1.00 86.25 70 ALA A N 1
ATOM 569 C CA . ALA A 1 70 ? -2.112 5.459 19.826 1.00 86.25 70 ALA A CA 1
ATOM 570 C C . ALA A 1 70 ? -2.238 4.963 21.275 1.00 86.25 70 ALA A C 1
ATOM 572 O O . ALA A 1 70 ? -2.980 4.020 21.552 1.00 86.25 70 ALA A O 1
ATOM 573 N N . ILE A 1 71 ? -1.563 5.637 22.212 1.00 86.25 71 ILE A N 1
ATOM 574 C CA . ILE A 1 71 ? -1.636 5.333 23.646 1.00 86.25 71 ILE A CA 1
ATOM 575 C C . ILE A 1 71 ? -3.058 5.561 24.180 1.00 86.25 71 ILE A C 1
ATOM 577 O O . ILE A 1 71 ? -3.599 4.699 24.873 1.00 86.25 71 ILE A O 1
ATOM 581 N N . GLU A 1 72 ? -3.689 6.687 23.841 1.00 86.25 72 GLU A N 1
ATOM 582 C CA . GLU A 1 72 ? -5.064 6.990 24.256 1.00 86.25 72 GLU A CA 1
ATOM 583 C C . GLU A 1 72 ? -6.068 5.952 23.726 1.00 86.25 72 GLU A C 1
ATOM 585 O O . GLU A 1 72 ? -6.961 5.502 24.456 1.00 86.25 72 GLU A O 1
ATOM 590 N N . LEU A 1 73 ? -5.898 5.516 22.475 1.00 84.62 73 LEU A N 1
ATOM 591 C CA . LEU A 1 73 ? -6.743 4.503 21.855 1.00 84.62 73 LEU A CA 1
ATOM 592 C C . LEU A 1 73 ? -6.599 3.142 22.551 1.00 84.62 73 LEU A C 1
ATOM 594 O O . LEU A 1 73 ? -7.610 2.504 22.860 1.00 84.62 73 LEU A O 1
ATOM 598 N N . ILE A 1 74 ? -5.367 2.719 22.856 1.00 83.31 74 ILE A N 1
ATOM 599 C CA . ILE A 1 74 ? -5.101 1.483 23.606 1.00 83.31 74 ILE A CA 1
ATOM 600 C C . ILE A 1 74 ? -5.770 1.545 24.984 1.00 83.31 74 ILE A C 1
ATOM 602 O O . ILE A 1 74 ? -6.533 0.642 25.329 1.00 83.31 74 ILE A O 1
ATOM 606 N N . HIS A 1 75 ? -5.582 2.634 25.735 1.00 83.88 75 HIS A N 1
ATOM 607 C CA . HIS A 1 75 ? -6.214 2.802 27.048 1.00 83.88 75 HIS A CA 1
ATOM 608 C C . HIS A 1 75 ? -7.744 2.788 26.985 1.00 83.88 75 HIS A C 1
ATOM 610 O O . HIS A 1 75 ? -8.411 2.238 27.869 1.00 83.88 75 HIS A O 1
ATOM 616 N N . THR A 1 76 ? -8.321 3.355 25.926 1.00 81.94 76 THR A N 1
ATOM 617 C CA . THR A 1 76 ? -9.767 3.310 25.690 1.00 81.94 76 THR A CA 1
ATOM 618 C C . THR A 1 76 ? -10.247 1.870 25.503 1.00 81.94 76 THR A C 1
ATOM 620 O O . THR A 1 76 ? -11.235 1.462 26.124 1.00 81.94 76 THR A O 1
ATOM 623 N N . PHE A 1 77 ? -9.536 1.067 24.705 1.00 80.12 77 PHE A N 1
ATOM 624 C CA . PHE A 1 77 ? -9.862 -0.346 24.529 1.00 80.12 77 PHE A CA 1
ATOM 625 C C . PHE A 1 77 ? -9.693 -1.141 25.823 1.00 80.12 77 PHE A C 1
ATOM 627 O O . PHE A 1 77 ? -10.610 -1.874 26.185 1.00 80.12 77 PHE A O 1
ATOM 634 N N . GLU A 1 78 ? -8.599 -0.964 26.565 1.00 79.31 78 GLU A N 1
ATOM 635 C CA . GLU A 1 78 ? -8.374 -1.628 27.859 1.00 79.31 78 GLU A CA 1
ATOM 636 C C . GLU A 1 78 ? -9.511 -1.344 28.853 1.00 79.31 78 GLU A C 1
ATOM 638 O O . GLU A 1 78 ? -10.083 -2.263 29.452 1.00 79.31 78 GLU A O 1
ATOM 643 N N . SER A 1 79 ? -9.904 -0.072 28.976 1.00 80.62 79 SER A N 1
ATOM 644 C CA . SER A 1 79 ? -11.027 0.356 29.813 1.00 80.62 79 SER A CA 1
ATOM 645 C C . SER A 1 79 ? -12.332 -0.327 29.396 1.00 80.62 79 SER A C 1
ATOM 647 O O . SER A 1 79 ? -13.086 -0.819 30.242 1.00 80.62 79 SER A O 1
ATOM 649 N N . LEU A 1 80 ? -12.591 -0.449 28.093 1.00 76.12 80 LEU A N 1
ATOM 650 C CA . LEU A 1 80 ? -13.780 -1.131 27.582 1.00 76.12 80 LEU A CA 1
ATOM 651 C C . LEU A 1 80 ? -13.758 -2.643 27.823 1.00 76.12 80 LEU A C 1
ATOM 653 O O . LEU A 1 80 ? -14.787 -3.204 28.210 1.00 76.12 80 LEU A O 1
ATOM 657 N N . CYS A 1 81 ? -12.598 -3.285 27.675 1.00 73.31 81 CYS A N 1
ATOM 658 C CA . CYS A 1 81 ? -12.403 -4.710 27.958 1.00 73.31 81 CYS A CA 1
ATOM 659 C C . CYS A 1 81 ? -12.686 -5.038 29.427 1.00 73.31 81 CYS A C 1
ATOM 661 O O . CYS A 1 81 ? -13.296 -6.060 29.731 1.00 73.31 81 CYS A O 1
ATOM 663 N N . SER A 1 82 ? -12.290 -4.152 30.347 1.00 69.75 82 SER A N 1
ATOM 664 C CA . SER A 1 82 ? -12.556 -4.337 31.779 1.00 69.75 82 SER A CA 1
ATOM 665 C C . SER A 1 82 ? -14.055 -4.301 32.123 1.00 69.75 82 SER A C 1
ATOM 667 O O . SER A 1 82 ? -14.493 -4.917 33.095 1.00 69.75 82 SER A O 1
ATOM 669 N N . ARG A 1 83 ? -14.860 -3.593 31.317 1.00 66.25 83 ARG A N 1
ATOM 670 C CA . ARG A 1 83 ? -16.291 -3.335 31.559 1.00 66.25 83 ARG A CA 1
ATOM 671 C C . ARG A 1 83 ? -17.213 -4.322 30.856 1.00 66.25 83 ARG A C 1
ATOM 673 O O . ARG A 1 83 ? -18.300 -4.605 31.356 1.00 66.25 83 ARG A O 1
ATOM 680 N N . ALA A 1 84 ? -16.813 -4.813 29.691 1.00 59.75 84 ALA A N 1
ATOM 681 C CA . ALA A 1 84 ? -17.553 -5.804 28.937 1.00 59.75 84 ALA A CA 1
ATOM 682 C C . ALA A 1 84 ? -16.705 -7.072 28.892 1.00 59.75 84 ALA A C 1
ATOM 684 O O . ALA A 1 84 ? -15.684 -7.104 28.219 1.00 59.75 84 ALA A O 1
ATOM 685 N N . PHE A 1 85 ? -17.127 -8.084 29.652 1.00 54.44 85 PHE A N 1
ATOM 686 C CA . PHE A 1 85 ? -16.451 -9.359 29.931 1.00 54.44 85 PHE A CA 1
ATOM 687 C C . PHE A 1 85 ? -16.258 -10.232 28.667 1.00 54.44 85 PHE A C 1
ATOM 689 O O . PHE A 1 85 ? -16.711 -11.365 28.616 1.00 54.44 85 PHE A O 1
ATOM 696 N N . CYS A 1 86 ? -15.675 -9.685 27.603 1.00 53.59 86 CYS A N 1
ATOM 697 C CA . CYS A 1 86 ? -15.468 -10.268 26.280 1.00 53.59 86 CYS A CA 1
ATOM 698 C C . CYS A 1 86 ? -14.441 -9.417 25.507 1.00 53.59 86 CYS A C 1
ATOM 700 O O . CYS A 1 86 ? -14.725 -8.883 24.440 1.00 53.59 86 CYS A O 1
ATOM 702 N N . LEU A 1 87 ? -13.227 -9.315 26.034 1.00 47.62 87 LEU A N 1
ATOM 703 C CA . LEU A 1 87 ? -12.028 -9.366 25.201 1.00 47.62 87 LEU A CA 1
ATOM 704 C C . LEU A 1 87 ? -11.122 -10.370 25.897 1.00 47.62 87 LEU A C 1
ATOM 706 O O . LEU A 1 87 ? -10.276 -10.048 26.727 1.00 47.62 87 LEU A O 1
ATOM 710 N N . ALA A 1 88 ? -11.464 -11.641 25.700 1.00 42.09 88 ALA A N 1
ATOM 711 C CA . ALA A 1 88 ? -10.673 -12.720 26.238 1.00 42.09 88 ALA A CA 1
ATOM 712 C C . ALA A 1 88 ? -9.290 -12.643 25.581 1.00 42.09 88 ALA A C 1
ATOM 714 O O . ALA A 1 88 ? -9.146 -12.943 24.401 1.00 42.09 88 ALA A O 1
ATOM 715 N N . LEU A 1 89 ? -8.316 -12.287 26.417 1.00 41.81 89 LEU A N 1
ATOM 7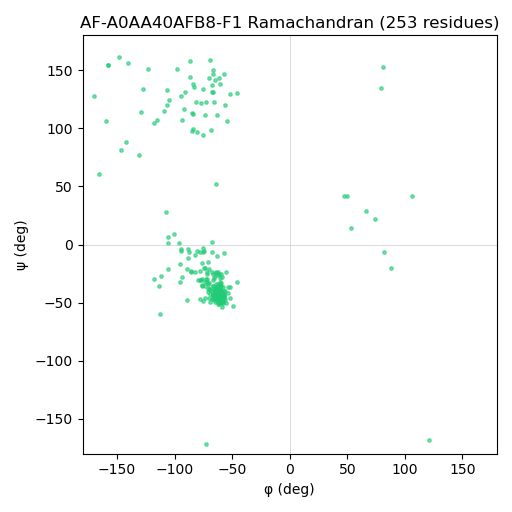16 C CA . LEU A 1 89 ? -6.879 -12.447 26.245 1.00 41.81 89 LEU A CA 1
ATOM 717 C C . LEU A 1 89 ? -6.162 -11.432 25.342 1.00 41.81 89 LEU A C 1
ATOM 719 O O . LEU A 1 89 ? -6.507 -11.222 24.188 1.00 41.81 89 LEU A O 1
ATOM 723 N N . HIS A 1 90 ? -5.027 -10.978 25.886 1.00 43.41 90 HIS A N 1
ATOM 724 C CA . HIS A 1 90 ? -3.788 -10.639 25.174 1.00 43.41 90 HIS A CA 1
ATOM 725 C C . HIS A 1 90 ? -3.404 -9.163 24.996 1.00 43.41 90 HIS A C 1
ATOM 727 O O . HIS A 1 90 ? -2.822 -8.793 23.987 1.00 43.41 90 HIS A O 1
ATOM 733 N N . VAL A 1 91 ? -3.583 -8.338 26.032 1.00 46.28 91 VAL A N 1
ATOM 734 C CA . VAL A 1 91 ? -2.690 -7.168 26.205 1.00 46.28 91 VAL A CA 1
ATOM 735 C C . VAL A 1 91 ? -1.402 -7.548 26.962 1.00 46.28 91 VAL A C 1
ATOM 737 O O . VAL A 1 91 ? -0.363 -6.932 26.773 1.00 46.28 91 VAL A O 1
ATOM 740 N N . GLU A 1 92 ? -1.399 -8.636 27.747 1.00 43.53 92 GLU A N 1
ATOM 741 C CA . GLU A 1 92 ? -0.213 -9.053 28.530 1.00 43.53 92 GLU A CA 1
ATOM 742 C C . GLU A 1 92 ? 0.892 -9.758 27.726 1.00 43.53 92 GLU A C 1
ATOM 744 O O . GLU A 1 92 ? 1.970 -10.031 28.250 1.00 43.53 92 GLU A O 1
ATOM 749 N N . ARG A 1 93 ? 0.663 -10.052 26.447 1.00 50.53 93 ARG A N 1
ATOM 750 C CA . ARG A 1 93 ? 1.678 -10.614 25.552 1.00 50.53 93 ARG A CA 1
ATOM 751 C C . ARG A 1 93 ? 1.411 -10.061 24.163 1.00 50.53 93 ARG A C 1
ATOM 753 O O . ARG A 1 93 ? 0.759 -10.709 23.362 1.00 50.53 93 ARG A O 1
ATOM 760 N N . ALA A 1 94 ? 1.855 -8.843 23.886 1.00 62.50 94 ALA A N 1
ATOM 761 C CA . ALA A 1 94 ? 1.864 -8.355 22.515 1.00 62.50 94 ALA A CA 1
ATOM 762 C C . ALA A 1 94 ? 2.648 -9.370 21.664 1.00 62.50 94 ALA A C 1
ATOM 764 O O . ALA A 1 94 ? 3.859 -9.526 21.822 1.00 62.50 94 ALA A O 1
ATOM 765 N N . LEU A 1 95 ? 1.936 -10.149 20.849 1.00 70.94 95 LEU A N 1
ATOM 766 C CA . LEU A 1 95 ? 2.561 -10.963 19.826 1.00 70.94 95 LEU A CA 1
ATOM 767 C C . LEU A 1 95 ? 2.946 -9.983 18.726 1.00 70.94 95 LEU A C 1
ATOM 769 O O . LEU A 1 95 ? 2.115 -9.605 17.905 1.00 70.94 95 LEU A O 1
ATOM 773 N N . GLU A 1 96 ? 4.184 -9.516 18.776 1.00 79.94 96 GLU A N 1
ATOM 774 C CA . GLU A 1 96 ? 4.760 -8.733 17.698 1.00 79.94 96 GLU A CA 1
ATOM 775 C C . GLU A 1 96 ? 5.064 -9.691 16.546 1.00 79.94 96 GLU A C 1
ATOM 777 O O . GLU A 1 96 ? 5.902 -10.586 16.664 1.00 79.94 96 GLU A O 1
ATOM 782 N N . ILE A 1 97 ? 4.309 -9.549 15.459 1.00 79.94 97 ILE A N 1
ATOM 783 C CA . ILE A 1 97 ? 4.599 -10.208 14.190 1.00 79.94 97 ILE A CA 1
ATOM 784 C C . ILE A 1 97 ? 5.050 -9.110 13.247 1.00 79.94 97 ILE A C 1
ATOM 786 O O . ILE A 1 97 ? 4.261 -8.238 12.895 1.00 79.94 97 ILE A O 1
ATOM 790 N N . SER A 1 98 ? 6.305 -9.186 12.831 1.00 82.56 98 SER A N 1
ATOM 791 C CA . SER A 1 98 ? 6.866 -8.347 11.781 1.00 82.56 98 SER A CA 1
ATOM 792 C C . SER A 1 98 ? 6.755 -9.086 10.450 1.00 82.56 98 SER A C 1
ATOM 794 O O . SER A 1 98 ? 7.501 -10.051 10.246 1.00 82.56 98 SER A O 1
ATOM 796 N N . PRO A 1 99 ? 5.857 -8.686 9.531 1.00 80.38 99 PRO A N 1
ATOM 797 C CA . PRO A 1 99 ? 5.701 -9.366 8.247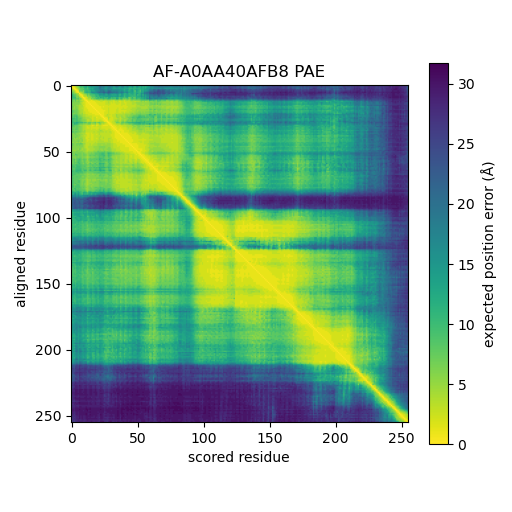 1.00 80.38 99 PRO A CA 1
ATOM 798 C C . PRO A 1 99 ? 7.024 -9.480 7.478 1.00 80.38 99 PRO A C 1
ATOM 800 O O . PRO A 1 99 ? 7.310 -10.510 6.873 1.00 80.38 99 PRO A O 1
ATOM 803 N N . GLU A 1 100 ? 7.883 -8.465 7.550 1.00 81.12 100 GLU A N 1
ATOM 804 C CA . GLU A 1 100 ? 9.199 -8.448 6.913 1.00 81.12 100 GLU A CA 1
ATOM 805 C C . GLU A 1 100 ? 10.139 -9.576 7.384 1.00 81.12 100 GLU A C 1
ATOM 807 O O . GLU A 1 100 ? 11.000 -10.022 6.627 1.00 81.12 100 GLU A O 1
ATOM 812 N N . HIS A 1 101 ? 9.951 -10.108 8.593 1.00 86.88 101 HIS A N 1
ATOM 813 C CA . HIS A 1 101 ? 10.754 -11.223 9.101 1.00 86.88 101 HIS A CA 1
ATOM 814 C C . HIS A 1 101 ? 10.162 -12.596 8.746 1.00 86.88 101 HIS A C 1
ATOM 816 O O . HIS A 1 101 ? 10.897 -13.581 8.676 1.00 86.88 101 HIS A O 1
ATOM 822 N N . GLU A 1 102 ? 8.865 -12.659 8.440 1.00 89.06 102 GLU A N 1
ATOM 823 C CA . GLU A 1 102 ? 8.134 -13.917 8.233 1.00 89.06 102 GLU A CA 1
ATOM 824 C C . GLU A 1 102 ? 7.819 -14.204 6.749 1.00 89.06 102 GLU A C 1
ATOM 826 O O . GLU A 1 102 ? 7.653 -15.354 6.344 1.00 89.06 102 GLU A O 1
ATOM 831 N N . ASN A 1 103 ? 7.828 -13.183 5.885 1.00 92.62 103 ASN A N 1
ATOM 832 C CA . ASN A 1 103 ? 7.356 -13.286 4.496 1.00 92.62 103 ASN A CA 1
ATOM 833 C C . ASN A 1 103 ? 8.304 -14.007 3.521 1.00 92.62 103 ASN A C 1
ATOM 835 O O . ASN A 1 103 ? 7.944 -14.207 2.357 1.00 92.62 103 ASN A O 1
ATOM 839 N N . ARG A 1 104 ? 9.528 -14.385 3.918 1.00 93.94 104 ARG A N 1
ATOM 840 C CA . ARG A 1 104 ? 10.527 -14.925 2.969 1.00 93.94 104 ARG A CA 1
ATOM 841 C C . ARG A 1 104 ? 10.019 -16.163 2.223 1.00 93.94 104 ARG A C 1
ATOM 843 O O . ARG A 1 104 ? 10.291 -16.316 1.032 1.00 93.94 104 ARG A O 1
ATOM 850 N N . HIS A 1 105 ? 9.304 -17.051 2.915 1.00 94.25 105 HIS A N 1
ATOM 851 C CA . HIS A 1 105 ? 8.771 -18.269 2.306 1.00 94.25 105 HIS A CA 1
ATOM 852 C C . HIS A 1 105 ? 7.689 -17.957 1.264 1.00 94.25 105 HIS A C 1
ATOM 854 O O . HIS A 1 105 ? 7.781 -18.436 0.134 1.00 94.25 105 HIS A O 1
ATOM 860 N N . ASP A 1 106 ? 6.735 -17.089 1.605 1.00 95.31 106 ASP A N 1
ATOM 861 C CA . ASP A 1 106 ? 5.642 -16.699 0.710 1.00 95.31 106 ASP A CA 1
ATOM 862 C C . ASP A 1 106 ? 6.146 -15.927 -0.512 1.00 95.31 106 ASP A C 1
ATOM 864 O O . ASP A 1 106 ? 5.699 -16.169 -1.634 1.00 95.31 106 ASP A O 1
ATOM 868 N N . ILE A 1 107 ? 7.141 -15.052 -0.324 1.00 96.06 107 ILE A N 1
ATOM 869 C CA . ILE A 1 107 ? 7.830 -14.377 -1.429 1.00 96.06 107 ILE A CA 1
ATOM 870 C C . ILE A 1 107 ? 8.473 -15.410 -2.354 1.00 96.06 107 ILE A C 1
ATOM 872 O O . ILE A 1 107 ? 8.323 -15.314 -3.569 1.00 96.06 107 ILE A O 1
ATOM 876 N N . SER A 1 108 ? 9.155 -16.417 -1.804 1.00 95.38 108 SER A N 1
ATOM 877 C CA . SER A 1 108 ? 9.770 -17.467 -2.616 1.00 95.38 108 SER A CA 1
ATOM 878 C C . SER A 1 108 ? 8.732 -18.225 -3.442 1.00 95.38 108 SER A C 1
ATOM 880 O O . SER A 1 108 ? 8.941 -18.430 -4.637 1.00 95.38 108 SER A O 1
ATOM 882 N N . ILE A 1 109 ? 7.596 -18.595 -2.843 1.00 95.94 109 ILE A N 1
ATOM 883 C CA . ILE A 1 109 ? 6.493 -19.252 -3.557 1.00 95.94 109 ILE A CA 1
ATOM 884 C C . ILE A 1 109 ? 5.988 -18.354 -4.689 1.00 95.94 109 ILE A C 1
ATOM 886 O O . ILE A 1 109 ? 5.910 -18.798 -5.833 1.00 95.94 109 ILE A O 1
ATOM 890 N N . PHE A 1 110 ? 5.702 -17.084 -4.394 1.00 96.12 110 PHE A N 1
ATOM 891 C CA . PHE A 1 110 ? 5.212 -16.121 -5.378 1.00 96.12 110 PHE A CA 1
ATOM 892 C C . PHE A 1 110 ? 6.189 -15.920 -6.544 1.00 96.12 110 PHE A C 1
ATOM 894 O O . PHE A 1 110 ? 5.783 -15.950 -7.705 1.00 96.12 110 PHE A O 1
ATOM 901 N N . VAL A 1 111 ? 7.476 -15.717 -6.257 1.00 95.56 111 VAL A N 1
ATOM 902 C CA . VAL A 1 111 ? 8.490 -15.475 -7.288 1.00 95.56 111 VAL A CA 1
ATOM 903 C C . VAL A 1 111 ? 8.662 -16.710 -8.170 1.00 95.56 111 VAL A C 1
ATOM 905 O O . VAL A 1 111 ? 8.705 -16.573 -9.392 1.00 95.56 111 VAL A O 1
ATOM 908 N N . ASN A 1 112 ? 8.727 -17.905 -7.574 1.00 93.25 112 ASN A N 1
ATOM 909 C CA . ASN A 1 112 ? 8.853 -19.150 -8.330 1.00 93.25 112 ASN A CA 1
ATOM 910 C C . ASN A 1 112 ? 7.621 -19.409 -9.202 1.00 93.25 112 ASN A C 1
ATOM 912 O O . ASN A 1 112 ? 7.783 -19.714 -10.376 1.00 93.25 112 ASN A O 1
ATOM 916 N N . ASP A 1 113 ? 6.407 -19.213 -8.684 1.00 94.06 113 ASP A N 1
ATOM 917 C CA . ASP A 1 113 ? 5.170 -19.358 -9.466 1.00 94.06 113 ASP A CA 1
ATOM 918 C C . ASP A 1 113 ? 5.146 -18.411 -10.678 1.00 94.06 113 ASP A C 1
ATOM 920 O O . ASP A 1 113 ? 4.879 -18.815 -11.812 1.00 94.06 113 ASP A O 1
ATOM 924 N N . ARG A 1 114 ? 5.503 -17.139 -10.469 1.00 94.56 114 ARG A N 1
ATOM 925 C CA . ARG A 1 114 ? 5.479 -16.128 -11.535 1.00 94.56 114 ARG A CA 1
ATOM 926 C C . ARG A 1 114 ? 6.590 -16.291 -12.562 1.00 94.56 114 ARG A C 1
ATOM 928 O O . ARG A 1 114 ? 6.397 -15.900 -13.714 1.00 94.56 114 ARG A O 1
ATOM 935 N N . LEU A 1 115 ? 7.737 -16.830 -12.156 1.00 91.56 115 LEU A N 1
ATOM 936 C CA . LEU A 1 115 ? 8.907 -16.994 -13.013 1.00 91.56 115 LEU A CA 1
ATOM 937 C C . LEU A 1 115 ? 9.150 -18.442 -13.449 1.00 91.56 115 LEU A C 1
ATOM 939 O O . LEU A 1 115 ? 10.140 -18.667 -14.130 1.00 91.56 115 LEU A O 1
ATOM 943 N N . ASP A 1 116 ? 8.267 -19.400 -13.163 1.00 86.12 116 ASP A N 1
ATOM 944 C CA . ASP A 1 116 ? 8.466 -20.833 -13.456 1.00 86.12 116 ASP A CA 1
ATOM 945 C C . ASP A 1 116 ? 8.920 -21.087 -14.908 1.00 86.12 116 ASP A C 1
ATOM 947 O O . ASP A 1 116 ? 9.992 -21.632 -15.186 1.00 86.12 116 ASP A O 1
ATOM 951 N N . LYS A 1 117 ? 8.169 -20.543 -15.874 1.00 80.94 117 LYS A N 1
ATOM 952 C CA . LYS A 1 117 ? 8.502 -20.651 -17.306 1.00 80.94 117 LYS A CA 1
ATOM 953 C C . LYS A 1 117 ? 9.791 -19.926 -17.686 1.00 80.94 117 LYS A C 1
ATOM 955 O O . LYS A 1 117 ? 10.408 -20.263 -18.697 1.00 80.94 117 LYS A O 1
ATOM 960 N N . PHE A 1 118 ? 10.142 -18.862 -16.974 1.00 79.44 118 PHE A N 1
ATOM 961 C CA . PHE A 1 118 ? 11.355 -18.084 -17.211 1.00 79.44 118 PHE A CA 1
ATOM 962 C C . PHE A 1 118 ? 12.580 -18.802 -16.633 1.00 79.44 118 PHE A C 1
ATOM 964 O O . PHE A 1 118 ? 13.579 -18.974 -17.328 1.00 79.44 118 PHE A O 1
ATOM 971 N N . ASP A 1 119 ? 12.505 -19.296 -15.402 1.00 72.00 119 ASP A N 1
ATOM 972 C CA . ASP A 1 119 ? 13.628 -19.918 -14.705 1.00 72.00 119 ASP A CA 1
ATOM 973 C C . ASP A 1 119 ? 14.019 -21.262 -15.331 1.00 72.00 119 ASP A C 1
ATOM 975 O O . ASP A 1 119 ? 15.203 -21.505 -15.586 1.00 72.00 119 ASP A O 1
ATOM 979 N N . ALA A 1 120 ? 13.027 -22.057 -15.752 1.00 72.81 120 ALA A N 1
ATOM 980 C CA . ALA A 1 120 ? 13.243 -23.302 -16.492 1.00 72.81 120 ALA A CA 1
ATOM 981 C C . ALA A 1 120 ? 14.078 -23.121 -17.778 1.00 72.81 120 ALA A C 1
ATOM 983 O O . ALA A 1 120 ? 14.705 -24.068 -18.252 1.00 72.81 120 ALA A O 1
ATOM 984 N N . ARG A 1 121 ? 14.108 -21.908 -18.353 1.00 68.62 121 ARG A N 1
ATOM 985 C CA . ARG A 1 121 ? 14.890 -21.575 -19.556 1.00 68.62 121 ARG A CA 1
ATOM 986 C C . ARG A 1 121 ? 16.255 -20.961 -19.260 1.00 68.62 121 ARG A C 1
ATOM 988 O O . ARG A 1 121 ? 17.077 -20.887 -20.171 1.00 68.62 121 ARG A O 1
ATOM 995 N N . THR A 1 122 ? 16.494 -20.473 -18.043 1.00 66.31 122 THR A N 1
ATOM 996 C CA . THR A 1 122 ? 17.602 -19.543 -17.783 1.00 66.31 122 THR A CA 1
ATOM 997 C C . THR A 1 122 ? 18.647 -20.083 -16.814 1.00 66.31 122 THR A C 1
ATOM 999 O O . THR A 1 122 ? 19.818 -19.760 -16.996 1.00 66.31 122 THR A O 1
ATOM 1002 N N . SER A 1 123 ? 18.306 -20.959 -15.858 1.00 64.94 123 SER A N 1
ATOM 1003 C CA . SER A 1 123 ? 19.243 -21.570 -14.881 1.00 64.94 123 SER A CA 1
ATOM 1004 C C . SER A 1 123 ? 20.117 -20.585 -14.075 1.00 64.94 123 SER A C 1
ATOM 1006 O O . SER A 1 123 ? 21.091 -20.988 -13.443 1.00 64.94 123 SER A O 1
ATOM 1008 N N . LEU A 1 124 ? 19.789 -19.287 -14.089 1.00 69.56 124 LEU A N 1
ATOM 1009 C CA . LEU A 1 124 ? 20.591 -18.223 -13.466 1.00 69.56 124 LEU A CA 1
ATOM 1010 C C . LEU A 1 124 ? 20.248 -17.994 -11.991 1.00 69.56 124 LEU A C 1
ATOM 1012 O O . LEU A 1 124 ? 20.908 -17.196 -11.330 1.00 69.56 124 LEU A O 1
ATOM 1016 N N . GLY A 1 125 ? 19.210 -18.653 -11.470 1.00 83.94 125 GLY A N 1
ATOM 1017 C CA . GLY A 1 125 ? 18.771 -18.458 -10.090 1.00 83.94 125 GLY A CA 1
ATOM 1018 C C . GLY A 1 125 ? 18.221 -17.051 -9.832 1.00 83.94 125 GLY A C 1
ATOM 1019 O O . GLY A 1 125 ? 18.314 -16.553 -8.711 1.00 83.94 125 GLY A O 1
ATOM 1020 N N . ILE A 1 126 ? 17.645 -16.404 -10.854 1.00 89.69 126 ILE A N 1
ATOM 1021 C CA . ILE A 1 126 ? 16.972 -15.102 -10.722 1.00 89.69 126 ILE A CA 1
ATOM 1022 C C . ILE A 1 126 ? 15.850 -15.150 -9.664 1.00 89.69 126 ILE A C 1
ATOM 1024 O O . ILE A 1 126 ? 15.781 -14.213 -8.868 1.00 89.69 126 ILE A O 1
ATOM 1028 N N . PRO A 1 127 ? 15.032 -16.220 -9.554 1.00 92.75 127 PRO A N 1
ATOM 1029 C CA . PRO A 1 127 ? 14.053 -16.337 -8.473 1.00 92.75 127 PRO A CA 1
ATOM 1030 C C . PRO A 1 127 ? 14.660 -16.255 -7.068 1.00 92.75 127 PRO A C 1
ATOM 1032 O O . PRO A 1 127 ? 14.143 -15.540 -6.206 1.00 92.75 127 PRO A O 1
ATO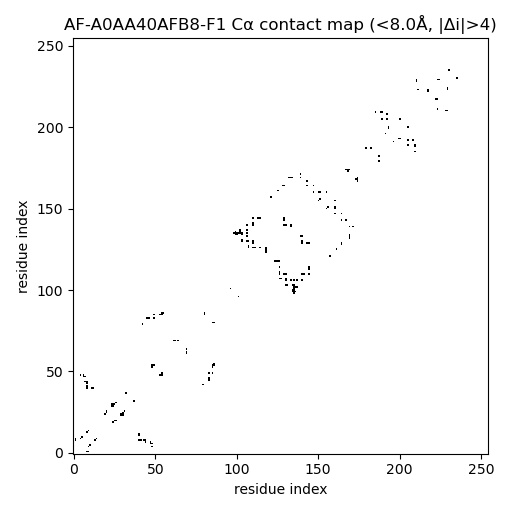M 1035 N N . ASN A 1 128 ? 15.794 -16.926 -6.845 1.00 92.38 128 ASN A N 1
ATOM 1036 C CA . ASN A 1 128 ? 16.505 -16.877 -5.566 1.00 92.38 128 ASN A CA 1
ATOM 1037 C C . ASN A 1 128 ? 17.075 -15.481 -5.310 1.00 92.38 128 ASN A C 1
ATOM 1039 O O . ASN A 1 128 ? 16.891 -14.939 -4.226 1.00 92.38 128 ASN A O 1
ATOM 1043 N N . LEU A 1 129 ? 17.676 -14.858 -6.331 1.00 93.06 129 LEU A N 1
ATOM 1044 C CA . LEU A 1 129 ? 18.192 -13.492 -6.237 1.00 93.06 129 LEU A CA 1
ATOM 1045 C C . LEU A 1 129 ? 17.103 -12.491 -5.822 1.00 93.06 129 LEU A C 1
ATOM 1047 O O . LEU A 1 129 ? 17.357 -11.632 -4.982 1.00 93.06 129 LEU A O 1
ATOM 1051 N N . ILE A 1 130 ? 15.903 -12.592 -6.399 1.00 94.25 130 ILE A N 1
ATOM 1052 C CA . ILE A 1 130 ? 14.769 -11.727 -6.043 1.00 94.25 130 ILE A CA 1
ATOM 1053 C C . ILE A 1 130 ? 14.298 -12.033 -4.620 1.00 94.25 130 ILE A C 1
ATOM 1055 O O . ILE A 1 130 ? 14.120 -11.108 -3.834 1.00 94.25 130 ILE A O 1
ATOM 1059 N N . THR A 1 131 ? 14.134 -13.312 -4.275 1.00 94.25 131 THR A N 1
ATOM 1060 C CA . THR A 1 131 ? 13.687 -13.736 -2.938 1.00 94.25 131 THR A CA 1
ATOM 1061 C C . THR A 1 131 ? 14.618 -13.211 -1.844 1.00 94.25 131 THR A C 1
ATOM 1063 O O . THR A 1 131 ? 14.149 -12.682 -0.840 1.00 94.25 131 THR A O 1
ATOM 1066 N N . ASP A 1 132 ? 15.932 -13.317 -2.049 1.00 92.81 132 ASP A N 1
ATOM 1067 C CA . ASP A 1 132 ? 16.931 -12.879 -1.075 1.00 92.81 132 ASP A CA 1
ATOM 1068 C C . ASP A 1 132 ? 17.006 -11.356 -0.963 1.00 92.81 132 ASP A C 1
ATOM 1070 O O . ASP A 1 132 ? 17.168 -10.827 0.134 1.00 92.81 132 ASP A O 1
ATOM 1074 N N . ARG A 1 133 ? 16.870 -10.635 -2.082 1.00 92.75 133 ARG A N 1
ATOM 1075 C CA . ARG A 1 133 ? 16.927 -9.165 -2.083 1.00 92.75 133 ARG A CA 1
ATOM 1076 C C . ARG A 1 133 ? 15.651 -8.497 -1.592 1.00 92.75 133 ARG A C 1
ATOM 1078 O O . ARG A 1 133 ? 15.724 -7.353 -1.158 1.00 92.75 133 ARG A O 1
ATOM 1085 N N . ALA A 1 134 ? 14.513 -9.186 -1.657 1.00 92.44 134 ALA A N 1
ATOM 1086 C CA . ALA A 1 134 ? 13.243 -8.636 -1.209 1.00 92.44 134 ALA A CA 1
ATOM 1087 C C . ALA A 1 134 ? 13.224 -8.342 0.295 1.00 92.44 134 ALA A C 1
ATOM 1089 O O . ALA A 1 134 ? 12.434 -7.506 0.714 1.00 92.44 134 ALA A O 1
ATOM 1090 N N . SER A 1 135 ? 14.057 -9.015 1.103 1.00 90.62 135 SER A N 1
ATOM 1091 C CA . SER A 1 135 ? 14.173 -8.778 2.553 1.00 90.62 135 SER A CA 1
ATOM 1092 C C . SER A 1 135 ? 12.812 -8.692 3.264 1.00 90.62 135 SER A C 1
ATOM 1094 O O . SER A 1 135 ? 12.581 -7.804 4.076 1.00 90.62 135 SER A O 1
ATOM 1096 N N . GLY A 1 136 ? 11.877 -9.575 2.891 1.00 90.50 136 GLY A N 1
ATOM 1097 C CA . GLY A 1 136 ? 10.521 -9.611 3.455 1.00 90.50 136 GLY A CA 1
ATOM 1098 C C . GLY A 1 136 ? 9.511 -8.622 2.867 1.00 90.50 136 GLY A C 1
ATOM 1099 O O . GLY A 1 136 ? 8.317 -8.710 3.161 1.00 90.50 136 GLY A O 1
ATOM 1100 N N . VAL A 1 137 ? 9.949 -7.719 1.989 1.00 91.38 137 VAL A N 1
ATOM 1101 C CA . VAL A 1 137 ? 9.109 -6.708 1.349 1.00 91.38 137 VAL A CA 1
ATOM 1102 C C . VAL A 1 137 ? 8.430 -7.290 0.108 1.00 91.38 137 VAL A C 1
ATOM 1104 O O . VAL A 1 137 ? 8.983 -7.329 -0.993 1.00 91.38 137 VAL A O 1
ATOM 1107 N N . PHE A 1 138 ? 7.179 -7.717 0.267 1.00 92.19 138 PHE A N 1
ATOM 1108 C CA . PHE A 1 138 ? 6.419 -8.359 -0.810 1.00 92.19 138 PHE A CA 1
ATOM 1109 C C . PHE A 1 138 ? 6.208 -7.442 -2.025 1.00 92.19 138 PHE A C 1
ATOM 1111 O O . PHE A 1 138 ? 6.311 -7.880 -3.173 1.00 92.19 138 PHE A O 1
ATOM 1118 N N . LEU A 1 139 ? 5.963 -6.148 -1.784 1.00 90.75 139 LEU A N 1
ATOM 1119 C CA . LEU A 1 139 ? 5.797 -5.159 -2.850 1.00 90.75 139 LEU A CA 1
ATOM 1120 C C . LEU A 1 139 ? 7.058 -5.038 -3.716 1.00 90.75 139 LEU A C 1
ATOM 1122 O O . LEU A 1 139 ? 6.958 -4.943 -4.938 1.00 90.75 139 LEU A O 1
ATOM 1126 N N . TRP A 1 140 ? 8.237 -5.107 -3.097 1.00 93.44 140 TRP A N 1
ATOM 1127 C CA . TRP A 1 140 ? 9.508 -5.099 -3.811 1.00 93.44 140 TRP A CA 1
ATOM 1128 C C . TRP A 1 140 ? 9.610 -6.310 -4.742 1.00 93.44 140 TRP A C 1
ATOM 1130 O O . TRP A 1 140 ? 9.827 -6.152 -5.944 1.00 93.44 140 TRP A O 1
ATOM 1140 N N . ALA A 1 141 ? 9.357 -7.516 -4.218 1.00 94.50 141 ALA A N 1
ATOM 1141 C CA . ALA A 1 141 ? 9.391 -8.745 -5.010 1.00 94.50 141 ALA A CA 1
ATOM 1142 C C . ALA A 1 141 ? 8.419 -8.683 -6.198 1.00 94.50 141 ALA A C 1
ATOM 1144 O O . ALA A 1 141 ? 8.791 -9.014 -7.324 1.00 94.50 141 ALA A O 1
ATOM 1145 N N . TYR A 1 142 ? 7.198 -8.197 -5.968 1.00 94.12 142 TYR A N 1
ATOM 1146 C CA . TYR A 1 142 ? 6.195 -8.000 -7.012 1.00 94.12 142 TYR A CA 1
ATOM 1147 C C . TYR A 1 142 ? 6.686 -7.068 -8.131 1.00 94.12 142 TYR A C 1
ATOM 1149 O O . TYR A 1 142 ? 6.609 -7.422 -9.312 1.00 94.12 142 TYR A O 1
ATOM 1157 N N . LEU A 1 143 ? 7.218 -5.894 -7.775 1.00 92.56 143 LEU A N 1
ATOM 1158 C CA . LEU A 1 143 ? 7.694 -4.903 -8.743 1.00 92.56 143 LEU A CA 1
ATOM 1159 C C . LEU A 1 143 ? 8.878 -5.430 -9.562 1.00 92.56 143 LEU A C 1
ATOM 1161 O O . LEU A 1 143 ? 8.920 -5.246 -10.781 1.00 92.56 143 LEU A O 1
ATOM 1165 N N . VAL A 1 144 ? 9.810 -6.139 -8.924 1.00 93.25 144 VAL A N 1
ATOM 1166 C CA . VAL A 1 144 ? 10.980 -6.704 -9.606 1.00 93.25 144 VAL A CA 1
ATOM 1167 C C . VAL A 1 144 ? 10.605 -7.871 -10.514 1.00 93.25 144 VAL A C 1
ATOM 1169 O O . VAL A 1 144 ? 11.086 -7.928 -11.645 1.00 93.25 144 VAL A O 1
ATOM 1172 N N . VAL A 1 145 ? 9.701 -8.760 -10.089 1.00 95.19 145 VAL A N 1
ATOM 1173 C CA . VAL A 1 145 ? 9.164 -9.828 -10.953 1.00 95.19 145 VAL A CA 1
ATOM 1174 C C . VAL A 1 145 ? 8.504 -9.234 -12.194 1.00 95.19 145 VAL A C 1
ATOM 1176 O O . VAL A 1 145 ? 8.775 -9.687 -13.308 1.00 95.19 145 VAL A O 1
ATOM 1179 N N . LYS A 1 146 ? 7.685 -8.186 -12.030 1.00 93.44 146 LYS A N 1
ATOM 1180 C CA . LYS A 1 146 ? 7.069 -7.485 -13.161 1.00 93.44 146 LYS A CA 1
ATOM 1181 C C . LYS A 1 146 ? 8.134 -6.954 -14.128 1.00 93.44 146 LYS A C 1
ATOM 1183 O O . LYS A 1 146 ? 8.058 -7.247 -15.319 1.00 93.44 146 LYS A O 1
ATOM 1188 N N . ARG A 1 147 ? 9.162 -6.272 -13.610 1.00 91.19 147 ARG A N 1
ATOM 1189 C CA . ARG A 1 147 ? 10.277 -5.736 -14.409 1.00 91.19 147 ARG A CA 1
ATOM 1190 C C . ARG A 1 147 ? 11.042 -6.826 -15.164 1.00 91.19 147 ARG A C 1
ATOM 1192 O O . ARG A 1 147 ? 11.405 -6.621 -16.317 1.00 91.19 147 ARG A O 1
ATOM 1199 N N . VAL A 1 148 ? 11.280 -7.983 -14.547 1.00 93.06 148 VAL A N 1
ATOM 1200 C CA . VAL A 1 148 ? 11.930 -9.128 -15.210 1.00 93.06 148 VAL A CA 1
ATOM 1201 C C . VAL A 1 148 ? 11.103 -9.623 -16.395 1.00 93.06 148 VAL A C 1
ATOM 1203 O O . VAL A 1 148 ? 11.654 -9.821 -17.476 1.00 93.06 148 VAL A O 1
ATOM 1206 N N . LEU A 1 149 ? 9.789 -9.773 -16.215 1.00 93.19 149 LEU A N 1
ATOM 1207 C CA . LEU A 1 149 ? 8.882 -10.213 -17.278 1.00 93.19 149 LEU A CA 1
ATOM 1208 C C . LEU A 1 149 ? 8.762 -9.179 -18.409 1.00 93.19 149 LEU A C 1
ATOM 1210 O O . LEU A 1 149 ? 8.657 -9.562 -19.572 1.00 93.19 149 LEU A O 1
ATOM 1214 N N . ASP A 1 150 ? 8.790 -7.882 -18.090 1.00 92.00 150 ASP A N 1
ATOM 1215 C CA . ASP A 1 150 ? 8.824 -6.805 -19.088 1.00 92.00 150 ASP A CA 1
ATOM 1216 C C . ASP A 1 150 ? 10.099 -6.885 -19.945 1.00 92.00 150 ASP A C 1
ATOM 1218 O O . ASP A 1 150 ? 10.020 -6.987 -21.169 1.00 92.00 150 ASP A O 1
ATOM 1222 N N . LEU A 1 151 ? 11.271 -6.964 -19.306 1.00 91.75 151 LEU A N 1
ATOM 1223 C CA . LEU A 1 151 ? 12.558 -7.078 -20.003 1.00 91.75 151 LEU A CA 1
ATOM 1224 C C . LEU A 1 151 ? 12.662 -8.360 -20.839 1.00 91.75 151 LEU A C 1
ATOM 1226 O O . LEU A 1 151 ? 13.258 -8.359 -21.918 1.00 91.75 151 LEU A O 1
ATOM 1230 N N . GLU A 1 152 ? 12.085 -9.464 -20.362 1.00 90.44 152 GLU A N 1
ATOM 1231 C CA . GLU A 1 152 ? 11.997 -10.692 -21.146 1.00 90.44 152 GLU A CA 1
ATOM 1232 C C . GLU A 1 152 ? 11.179 -10.480 -22.426 1.00 90.44 152 GLU A C 1
ATOM 1234 O O . GLU A 1 152 ? 11.623 -10.877 -23.506 1.00 90.44 152 GLU A O 1
ATOM 1239 N N . ARG A 1 153 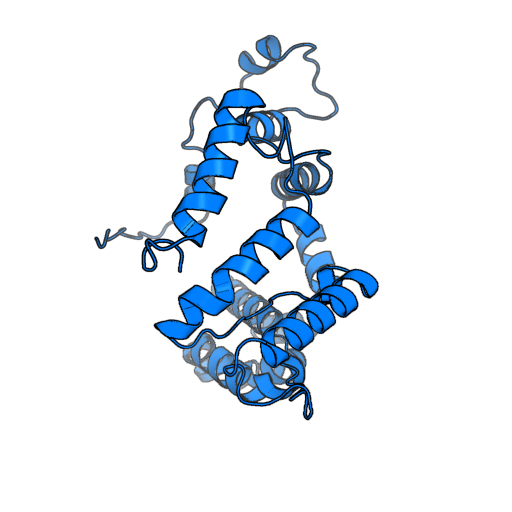? 9.997 -9.858 -22.322 1.00 91.38 153 ARG A N 1
ATOM 1240 C CA . ARG A 1 153 ? 9.136 -9.570 -23.481 1.00 91.38 153 ARG A CA 1
ATOM 1241 C C . ARG A 1 153 ? 9.828 -8.676 -24.506 1.00 91.38 153 ARG A C 1
ATOM 1243 O O . ARG A 1 153 ? 9.617 -8.849 -25.702 1.00 91.38 153 ARG A O 1
ATOM 1250 N N . GLU A 1 154 ? 10.683 -7.772 -24.044 1.00 93.69 154 GLU A N 1
ATOM 1251 C CA . GLU A 1 154 ? 11.524 -6.911 -24.882 1.00 93.69 154 GLU A CA 1
ATOM 1252 C C . GLU A 1 154 ? 12.728 -7.645 -25.509 1.00 93.69 154 GLU A C 1
ATOM 1254 O O . GLU A 1 154 ? 13.486 -7.057 -26.282 1.00 93.69 154 GLU A O 1
ATOM 1259 N N . GLY A 1 155 ? 12.933 -8.930 -25.201 1.00 90.12 155 GLY A N 1
ATOM 1260 C CA . GLY A 1 155 ? 14.038 -9.732 -25.729 1.00 90.12 155 GLY A CA 1
ATOM 1261 C C . GLY A 1 155 ? 15.398 -9.386 -25.115 1.00 90.12 155 GLY A C 1
ATOM 1262 O O . GLY A 1 155 ? 16.443 -9.656 -25.715 1.00 90.12 155 GLY A O 1
ATOM 1263 N N . VAL A 1 156 ? 15.419 -8.776 -23.927 1.00 91.19 156 VAL A N 1
ATOM 1264 C CA . VAL A 1 156 ? 16.659 -8.396 -23.246 1.00 91.19 156 VAL A CA 1
ATOM 1265 C C . VAL A 1 156 ? 17.427 -9.647 -22.815 1.00 91.19 156 VAL A C 1
ATOM 1267 O O . VAL A 1 156 ? 16.894 -10.571 -22.206 1.00 91.19 156 VAL A O 1
ATOM 1270 N N . GLY A 1 157 ? 18.726 -9.680 -23.122 1.00 88.62 157 GLY A N 1
ATOM 1271 C CA . GLY A 1 157 ? 19.582 -10.815 -22.782 1.00 88.62 157 GLY A CA 1
ATOM 1272 C C . GLY A 1 157 ? 19.674 -11.059 -21.271 1.00 88.62 157 GLY A C 1
ATOM 1273 O O . GLY A 1 157 ? 19.786 -10.124 -20.481 1.00 88.62 157 GLY A O 1
ATOM 1274 N N . LEU A 1 158 ? 19.721 -12.329 -20.875 1.00 88.12 158 LEU A N 1
ATOM 1275 C CA . LEU A 1 158 ? 19.598 -12.762 -19.478 1.00 88.12 158 LEU A CA 1
ATOM 1276 C C . LEU A 1 158 ? 20.576 -12.097 -18.500 1.00 88.12 158 LEU A C 1
ATOM 1278 O O . LEU A 1 158 ? 20.171 -11.661 -17.428 1.00 88.12 158 LEU A O 1
ATOM 1282 N N . LYS A 1 159 ? 21.846 -11.929 -18.891 1.00 88.12 159 LYS A N 1
ATOM 1283 C CA . LYS A 1 159 ? 22.850 -11.233 -18.062 1.00 88.12 159 LYS A CA 1
ATOM 1284 C C . LYS A 1 159 ? 22.468 -9.779 -17.766 1.00 88.12 159 LYS A C 1
ATOM 1286 O O . LYS A 1 159 ? 22.810 -9.254 -16.712 1.00 88.12 159 LYS A O 1
ATOM 1291 N N . ARG A 1 160 ? 21.775 -9.115 -18.697 1.00 90.94 160 ARG A N 1
ATOM 1292 C CA . ARG A 1 160 ? 21.285 -7.742 -18.513 1.00 90.94 160 ARG A CA 1
ATOM 1293 C C . ARG A 1 160 ? 20.055 -7.711 -17.608 1.00 90.94 160 ARG A C 1
ATOM 1295 O O . ARG A 1 160 ? 19.953 -6.791 -16.808 1.00 90.94 160 ARG A O 1
ATOM 1302 N N . ILE A 1 161 ? 19.178 -8.713 -17.693 1.00 91.88 161 ILE A N 1
ATOM 1303 C CA . ILE A 1 161 ? 18.042 -8.872 -16.771 1.00 91.88 161 ILE A CA 1
ATOM 1304 C C . ILE A 1 161 ? 18.552 -9.076 -15.342 1.00 91.88 161 ILE A C 1
ATOM 1306 O O . ILE A 1 161 ? 18.148 -8.364 -14.429 1.00 91.88 161 ILE A O 1
ATOM 1310 N N . GLU A 1 162 ? 19.501 -9.989 -15.150 1.00 91.25 162 GLU A N 1
ATOM 1311 C CA . GLU A 1 162 ? 20.126 -10.242 -13.850 1.00 91.25 162 GLU A CA 1
ATOM 1312 C C . GLU A 1 162 ? 20.805 -8.980 -13.283 1.00 91.25 162 GLU A C 1
ATOM 1314 O O . GLU A 1 162 ? 20.648 -8.655 -12.105 1.00 91.25 162 GLU A O 1
ATOM 1319 N N . ALA A 1 163 ? 21.521 -8.224 -14.124 1.00 91.31 163 ALA A N 1
ATOM 1320 C CA . ALA A 1 163 ? 22.100 -6.939 -13.736 1.00 91.31 163 ALA A CA 1
ATOM 1321 C C . ALA A 1 163 ? 21.029 -5.903 -13.357 1.00 91.31 163 ALA A C 1
ATOM 1323 O O . ALA A 1 163 ? 21.216 -5.178 -12.383 1.00 91.31 163 ALA A O 1
ATOM 1324 N N . ALA A 1 164 ? 19.902 -5.862 -14.076 1.00 90.75 164 ALA A N 1
ATOM 1325 C CA . ALA A 1 164 ? 18.785 -4.981 -13.752 1.00 90.75 164 ALA A CA 1
ATOM 1326 C C . ALA A 1 164 ? 18.184 -5.320 -12.382 1.00 90.75 164 ALA A C 1
ATOM 1328 O O . ALA A 1 164 ? 17.970 -4.411 -11.592 1.00 90.75 164 ALA A O 1
ATOM 1329 N N . VAL A 1 165 ? 18.003 -6.607 -12.054 1.00 92.12 165 VAL A N 1
ATOM 1330 C CA . VAL A 1 165 ? 17.542 -7.050 -10.723 1.00 92.12 165 VAL A CA 1
ATOM 1331 C C . VAL A 1 165 ? 18.504 -6.604 -9.617 1.00 92.12 165 VAL A C 1
ATOM 1333 O O . VAL A 1 165 ? 18.067 -6.127 -8.572 1.00 92.12 165 VAL A O 1
ATOM 1336 N N . ARG A 1 166 ? 19.822 -6.722 -9.836 1.00 91.38 166 ARG A N 1
ATOM 1337 C CA . ARG A 1 166 ? 20.829 -6.262 -8.860 1.00 91.38 166 ARG A CA 1
ATOM 1338 C C . ARG A 1 166 ? 20.852 -4.748 -8.679 1.00 91.38 166 ARG A C 1
ATOM 1340 O O . ARG A 1 166 ? 21.206 -4.292 -7.596 1.00 91.38 166 ARG A O 1
ATOM 1347 N N . ALA A 1 167 ? 20.520 -3.999 -9.726 1.00 89.69 167 ALA A N 1
ATOM 1348 C CA . ALA A 1 167 ? 20.494 -2.544 -9.694 1.00 89.69 167 ALA A CA 1
ATOM 1349 C C . ALA A 1 167 ? 19.293 -1.991 -8.917 1.00 89.69 167 ALA A C 1
ATOM 1351 O O . ALA A 1 167 ? 19.368 -0.854 -8.463 1.00 89.69 167 ALA A O 1
ATOM 1352 N N . VAL A 1 168 ? 18.225 -2.780 -8.730 1.00 86.88 168 VAL A N 1
ATOM 1353 C CA . VAL A 1 168 ? 17.057 -2.339 -7.962 1.00 86.88 168 VAL A CA 1
ATOM 1354 C C . VAL A 1 168 ? 17.450 -2.134 -6.491 1.00 86.88 168 VAL A C 1
ATOM 1356 O O . VAL A 1 168 ? 17.929 -3.090 -5.856 1.00 86.88 168 VAL A O 1
ATOM 1359 N N . PRO A 1 169 ? 17.250 -0.927 -5.931 1.00 85.56 169 PRO A N 1
ATOM 1360 C CA . PRO A 1 169 ? 17.505 -0.648 -4.521 1.00 85.56 169 PRO A CA 1
ATOM 1361 C C . PRO A 1 169 ? 16.635 -1.529 -3.617 1.00 85.56 169 PRO A C 1
ATOM 1363 O O . PRO A 1 169 ? 15.465 -1.715 -3.941 1.00 85.56 169 PRO A O 1
ATOM 1366 N N . PRO A 1 170 ? 17.161 -2.093 -2.516 1.00 77.38 170 PRO A N 1
ATOM 1367 C CA . PRO A 1 170 ? 16.383 -2.953 -1.618 1.00 77.38 170 PRO A CA 1
ATOM 1368 C C . PRO A 1 170 ? 15.351 -2.172 -0.788 1.00 77.38 170 PRO A C 1
ATOM 1370 O O . PRO A 1 170 ? 14.346 -2.738 -0.368 1.00 77.38 170 PRO A O 1
ATOM 1373 N N . GLU A 1 171 ? 15.584 -0.880 -0.561 1.00 80.06 171 GLU A N 1
ATOM 1374 C CA . GLU A 1 171 ? 14.689 -0.012 0.200 1.00 80.06 171 GLU A CA 1
ATOM 1375 C C . GLU A 1 171 ? 13.563 0.521 -0.694 1.00 80.06 171 GLU A C 1
ATOM 1377 O O . GLU A 1 171 ? 13.791 0.948 -1.830 1.00 80.06 171 GLU A O 1
ATOM 1382 N N . LEU A 1 172 ? 12.327 0.502 -0.179 1.00 80.75 172 LEU A N 1
ATOM 1383 C CA . LEU A 1 172 ? 11.164 0.983 -0.929 1.00 80.75 172 LEU A CA 1
ATOM 1384 C C . LEU A 1 172 ? 11.281 2.465 -1.280 1.00 80.75 172 LEU A C 1
ATOM 1386 O O . LEU A 1 172 ? 10.861 2.845 -2.366 1.00 80.75 172 LEU A O 1
ATOM 1390 N N . GLU A 1 173 ? 11.852 3.290 -0.401 1.00 79.88 173 GLU A N 1
ATOM 1391 C CA . GLU A 1 173 ? 12.027 4.723 -0.654 1.00 79.88 173 GLU A CA 1
ATOM 1392 C C . GLU A 1 173 ? 12.875 4.970 -1.909 1.00 79.88 173 GLU A C 1
ATOM 1394 O O . GLU A 1 173 ? 12.457 5.685 -2.821 1.00 79.88 173 GLU A O 1
ATOM 1399 N N . ASP A 1 174 ? 14.026 4.309 -2.010 1.00 81.81 174 ASP A N 1
ATOM 1400 C CA . ASP A 1 174 ? 14.894 4.406 -3.181 1.00 81.81 174 ASP A CA 1
ATOM 1401 C C . ASP A 1 174 ? 14.232 3.849 -4.447 1.00 81.81 174 ASP A C 1
ATOM 1403 O O . ASP A 1 174 ? 14.365 4.431 -5.529 1.00 81.81 174 ASP A O 1
ATOM 1407 N N . LEU A 1 175 ? 13.474 2.755 -4.321 1.00 81.12 175 LEU A N 1
ATOM 1408 C CA . LEU A 1 175 ? 12.692 2.204 -5.425 1.00 81.12 175 LEU A CA 1
ATOM 1409 C C . LEU A 1 175 ? 11.630 3.200 -5.910 1.00 81.12 175 LEU A C 1
ATOM 1411 O O . LEU A 1 175 ? 11.508 3.433 -7.113 1.00 81.12 175 LEU A O 1
ATOM 1415 N N . TYR A 1 176 ? 10.881 3.821 -4.999 1.00 82.06 176 TYR A N 1
ATOM 1416 C CA . TYR A 1 176 ? 9.908 4.853 -5.346 1.00 82.06 176 TYR A CA 1
ATOM 1417 C C . TYR A 1 176 ? 10.581 6.064 -5.987 1.00 82.06 176 TYR A C 1
ATOM 1419 O O . TYR A 1 176 ? 10.064 6.586 -6.971 1.00 82.06 176 TYR A O 1
ATOM 1427 N N . ASN A 1 177 ? 11.758 6.469 -5.510 1.00 82.69 177 ASN A N 1
ATOM 1428 C CA . ASN A 1 177 ? 12.536 7.539 -6.127 1.00 82.69 177 ASN A CA 1
ATOM 1429 C C . ASN A 1 177 ? 12.938 7.202 -7.574 1.00 82.69 177 ASN A C 1
ATOM 1431 O O . ASN A 1 177 ? 12.842 8.065 -8.449 1.00 82.69 177 ASN A O 1
ATOM 1435 N N . GLU A 1 178 ? 13.358 5.965 -7.862 1.00 82.88 178 GLU A N 1
ATOM 1436 C CA . GLU A 1 178 ? 13.635 5.513 -9.235 1.00 82.88 178 GLU A CA 1
ATOM 1437 C C . GLU A 1 178 ? 12.359 5.506 -10.094 1.00 82.88 178 GLU A C 1
ATOM 1439 O O . GLU A 1 178 ? 12.368 5.991 -11.230 1.00 82.88 178 GLU A O 1
ATOM 1444 N N . LEU A 1 179 ? 11.245 5.012 -9.548 1.00 82.62 179 LEU A N 1
ATOM 1445 C CA . LEU A 1 179 ? 9.958 4.981 -10.244 1.00 82.62 179 LEU A CA 1
ATOM 1446 C C . LEU A 1 179 ? 9.468 6.392 -10.578 1.00 82.62 179 LEU A C 1
ATOM 1448 O O . LEU A 1 179 ? 9.131 6.656 -11.724 1.00 82.62 179 LEU A O 1
ATOM 1452 N N . ILE A 1 180 ? 9.500 7.324 -9.625 1.00 86.06 180 ILE A N 1
ATOM 1453 C CA . ILE A 1 180 ? 9.093 8.719 -9.840 1.00 86.06 180 ILE A CA 1
ATOM 1454 C C . ILE A 1 180 ? 9.997 9.395 -10.879 1.00 86.06 180 ILE A C 1
ATOM 1456 O O . ILE A 1 180 ? 9.503 10.105 -11.751 1.00 86.06 180 ILE A O 1
ATOM 1460 N N . ARG A 1 181 ? 11.315 9.152 -10.843 1.00 84.25 181 ARG A N 1
ATOM 1461 C CA . ARG A 1 181 ? 12.261 9.709 -11.830 1.00 84.25 181 ARG A CA 1
ATOM 1462 C C . ARG A 1 181 ? 12.082 9.151 -13.240 1.00 84.25 181 ARG A C 1
ATOM 1464 O O . ARG A 1 181 ? 12.501 9.801 -14.192 1.00 84.25 181 ARG A O 1
ATOM 1471 N N . SER A 1 182 ? 11.512 7.957 -13.369 1.00 83.38 182 SER A N 1
ATOM 1472 C CA . SER A 1 182 ? 11.260 7.300 -14.657 1.00 83.38 182 SER A CA 1
ATOM 1473 C C . SER A 1 182 ? 9.837 7.509 -15.181 1.00 83.38 182 SER A C 1
ATOM 1475 O O . SER A 1 182 ? 9.506 7.003 -16.251 1.00 83.38 182 SER A O 1
ATOM 1477 N N . MET A 1 183 ? 8.994 8.256 -14.464 1.00 86.44 183 MET A N 1
ATOM 1478 C CA . MET A 1 183 ? 7.639 8.561 -14.912 1.00 86.44 183 MET A CA 1
ATOM 1479 C C . MET A 1 183 ? 7.621 9.525 -16.094 1.00 86.44 183 MET A C 1
ATOM 1481 O O . MET A 1 183 ? 8.360 10.508 -16.143 1.00 86.44 183 MET A O 1
ATOM 1485 N N . GLU A 1 184 ? 6.672 9.284 -16.996 1.00 89.69 184 GLU A N 1
ATOM 1486 C CA . GLU A 1 184 ? 6.296 10.246 -18.024 1.00 89.69 184 GLU A CA 1
ATOM 1487 C C . GLU A 1 184 ? 5.850 11.579 -17.391 1.00 89.69 184 GLU A C 1
ATOM 1489 O O . GLU A 1 184 ? 5.204 11.568 -16.332 1.00 89.69 184 GLU A O 1
ATOM 1494 N N . PRO A 1 185 ? 6.106 12.730 -18.041 1.00 87.25 185 PRO A N 1
ATOM 1495 C CA . PRO A 1 185 ? 5.761 14.048 -17.503 1.00 87.25 185 PRO A CA 1
ATOM 1496 C C . PRO A 1 185 ? 4.296 14.179 -17.066 1.00 87.25 185 PRO A C 1
ATOM 1498 O O . PRO A 1 185 ? 4.006 14.793 -16.040 1.00 87.25 185 PRO A O 1
ATOM 1501 N N . ALA A 1 186 ? 3.368 13.555 -17.801 1.00 86.06 186 ALA A N 1
ATOM 1502 C CA . ALA A 1 186 ? 1.949 13.543 -17.454 1.00 86.06 186 ALA A CA 1
ATOM 1503 C C . ALA A 1 186 ? 1.670 12.787 -16.141 1.00 86.06 186 ALA A C 1
ATOM 1505 O O . ALA A 1 186 ? 0.923 13.270 -15.293 1.00 86.06 186 ALA A O 1
ATOM 1506 N N . SER A 1 187 ? 2.299 11.630 -15.929 1.00 90.06 187 SER A N 1
ATOM 1507 C CA . SER A 1 187 ? 2.153 10.856 -14.688 1.00 90.06 187 SER A CA 1
ATOM 1508 C C . SER A 1 187 ? 2.719 11.614 -13.489 1.00 90.06 187 SER A C 1
ATOM 1510 O O . SER A 1 187 ? 2.096 11.652 -12.429 1.00 90.06 187 SER A O 1
ATOM 1512 N N . LEU A 1 188 ? 3.865 12.277 -13.672 1.00 89.81 188 LEU A N 1
ATOM 1513 C CA . LEU A 1 188 ? 4.460 13.111 -12.632 1.00 89.81 188 LEU A CA 1
ATOM 1514 C C . LEU A 1 188 ? 3.547 14.293 -12.274 1.00 89.81 188 LEU A C 1
ATOM 1516 O O . LEU A 1 188 ? 3.295 14.534 -11.095 1.00 89.81 188 LEU A O 1
ATOM 1520 N N . LYS A 1 189 ? 3.000 14.983 -13.283 1.00 88.12 189 LYS A N 1
ATOM 1521 C CA . LYS A 1 189 ? 2.049 16.091 -13.107 1.00 88.12 189 LYS A CA 1
ATOM 1522 C C . LYS A 1 189 ? 0.799 15.650 -12.339 1.00 88.12 189 LYS A C 1
ATOM 1524 O O . LYS A 1 189 ? 0.353 16.354 -11.437 1.00 88.12 189 LYS A O 1
ATOM 1529 N N . LEU A 1 190 ? 0.269 14.466 -12.647 1.00 91.19 190 LEU A N 1
ATOM 1530 C CA . LEU A 1 190 ? -0.879 13.890 -11.945 1.00 91.19 190 LEU A CA 1
ATOM 1531 C C . LEU A 1 190 ? -0.586 13.678 -10.456 1.00 91.19 190 LEU A C 1
ATOM 1533 O O . LEU A 1 190 ? -1.362 14.111 -9.605 1.00 91.19 190 LEU A O 1
ATOM 1537 N N . ILE A 1 191 ? 0.544 13.041 -10.141 1.00 90.50 191 ILE A N 1
ATOM 1538 C CA . ILE A 1 191 ? 0.953 12.787 -8.754 1.00 90.50 191 ILE A CA 1
ATOM 1539 C C . ILE A 1 191 ? 1.183 14.099 -8.010 1.00 90.50 191 ILE A C 1
ATOM 1541 O O . ILE A 1 191 ? 0.741 14.234 -6.875 1.00 90.50 191 ILE A O 1
ATOM 1545 N N . GLN A 1 192 ? 1.817 15.088 -8.642 1.00 90.50 192 GLN A N 1
ATOM 1546 C CA . GLN A 1 192 ? 2.020 16.404 -8.037 1.00 90.50 192 GLN A CA 1
ATOM 1547 C C . GLN A 1 192 ? 0.691 17.062 -7.657 1.00 90.50 192 GLN A C 1
ATOM 1549 O O . GLN A 1 192 ? 0.554 17.551 -6.537 1.00 90.50 192 GLN A O 1
ATOM 1554 N N . TRP A 1 193 ? -0.308 17.026 -8.539 1.00 92.19 193 TRP A N 1
ATOM 1555 C CA . TRP A 1 193 ? -1.626 17.571 -8.221 1.00 92.19 193 TRP A CA 1
ATOM 1556 C C . TRP A 1 193 ? -2.315 16.837 -7.075 1.00 92.19 193 TRP A C 1
ATOM 1558 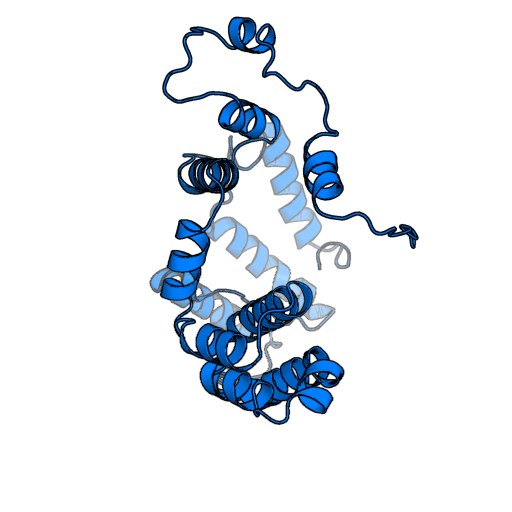O O . TRP A 1 193 ? -2.947 17.483 -6.249 1.00 92.19 193 TRP A O 1
ATOM 1568 N N . ILE A 1 194 ? -2.172 15.515 -6.985 1.00 90.88 194 ILE A N 1
ATOM 1569 C CA . ILE A 1 194 ? -2.757 14.735 -5.887 1.00 90.88 194 ILE A CA 1
ATOM 1570 C C . ILE A 1 194 ? -2.035 15.021 -4.562 1.00 90.88 194 ILE A C 1
ATOM 1572 O O . ILE A 1 194 ? -2.692 15.259 -3.552 1.00 90.88 194 ILE A O 1
ATOM 1576 N N . CYS A 1 195 ? -0.701 15.025 -4.558 1.00 90.12 195 CYS A N 1
ATOM 1577 C CA . CYS A 1 195 ? 0.099 15.138 -3.337 1.00 90.12 195 CYS A CA 1
ATOM 1578 C C . CYS A 1 195 ? 0.174 16.562 -2.775 1.00 90.12 195 CYS A C 1
ATOM 1580 O O . CYS A 1 195 ? 0.320 16.728 -1.568 1.00 90.12 195 CYS A O 1
ATOM 1582 N N . PHE A 1 196 ? 0.110 17.588 -3.629 1.00 89.88 196 PHE A N 1
ATOM 1583 C CA . PHE A 1 196 ? 0.267 18.986 -3.213 1.00 89.88 196 PHE A CA 1
ATOM 1584 C C . PHE A 1 196 ? -1.043 19.778 -3.197 1.00 89.88 196 PHE A C 1
ATOM 1586 O O . PHE A 1 196 ? -1.030 20.969 -2.878 1.00 89.88 196 PHE A O 1
ATOM 1593 N N . ALA A 1 197 ? -2.180 19.154 -3.517 1.00 90.75 197 ALA A N 1
ATOM 1594 C CA . ALA A 1 197 ? -3.465 19.812 -3.342 1.00 90.75 197 ALA A CA 1
ATOM 1595 C C . ALA A 1 197 ? -3.768 20.021 -1.853 1.00 90.75 197 ALA A C 1
ATOM 1597 O O . ALA A 1 197 ? -3.598 19.137 -1.018 1.00 90.75 197 ALA A O 1
ATOM 1598 N N . THR A 1 198 ? -4.276 21.205 -1.521 1.00 89.19 198 THR A N 1
ATOM 1599 C CA . THR A 1 198 ? -4.669 21.568 -0.150 1.00 89.19 198 THR A CA 1
ATOM 1600 C C . THR A 1 198 ? -5.928 20.843 0.325 1.00 89.19 198 THR A C 1
ATOM 1602 O O . THR A 1 198 ? -6.227 20.834 1.517 1.00 89.19 198 THR A O 1
ATOM 1605 N N . ARG A 1 199 ? -6.673 20.246 -0.608 1.00 89.25 199 ARG A N 1
ATOM 1606 C CA . ARG A 1 199 ? -7.832 19.387 -0.374 1.00 89.25 199 ARG A CA 1
ATOM 1607 C C . ARG A 1 199 ? -7.918 18.325 -1.473 1.00 89.25 199 ARG A C 1
ATOM 1609 O O . ARG A 1 199 ? -7.380 18.555 -2.557 1.00 89.25 199 ARG A O 1
ATOM 1616 N N . PRO A 1 200 ? -8.650 17.219 -1.261 1.00 88.31 200 PRO A N 1
ATOM 1617 C CA . PRO A 1 200 ? -8.950 16.281 -2.334 1.00 88.31 200 PRO A CA 1
ATOM 1618 C C . PRO A 1 200 ? -9.552 16.996 -3.553 1.00 88.31 200 PRO A C 1
ATOM 1620 O O . PRO A 1 200 ? -10.487 17.798 -3.429 1.00 88.31 200 PRO A O 1
ATOM 1623 N N . LEU A 1 201 ? -8.991 16.720 -4.729 1.00 86.56 201 LEU A N 1
ATOM 1624 C CA . LEU A 1 201 ? -9.476 17.250 -5.999 1.00 86.56 201 LEU A CA 1
ATOM 1625 C C . LEU A 1 201 ? -10.617 16.378 -6.518 1.00 86.56 201 LEU A C 1
ATOM 1627 O O . LEU A 1 201 ? -10.549 15.148 -6.490 1.00 86.56 201 LEU A O 1
ATOM 1631 N N . THR A 1 202 ? -11.660 17.015 -7.040 1.00 89.19 202 THR A N 1
ATOM 1632 C CA . THR A 1 202 ? -12.683 16.300 -7.805 1.00 89.19 202 THR A CA 1
ATOM 1633 C C . THR A 1 202 ? -12.100 15.814 -9.131 1.00 89.19 202 THR A C 1
ATOM 1635 O O . THR A 1 202 ? -11.131 16.371 -9.648 1.00 89.19 202 THR A O 1
ATOM 1638 N N . LEU A 1 203 ? -12.721 14.799 -9.739 1.00 86.44 203 LEU A N 1
ATOM 1639 C CA . LEU A 1 203 ? -12.272 14.289 -11.037 1.00 86.44 203 LEU A CA 1
ATOM 1640 C C . LEU A 1 203 ? -12.261 15.386 -12.117 1.00 86.44 203 LEU A C 1
ATOM 1642 O O . LEU A 1 203 ? -11.364 15.414 -12.953 1.00 86.44 203 LEU A O 1
ATOM 1646 N N . SER A 1 204 ? -13.233 16.303 -12.087 1.00 84.19 204 SER A N 1
ATOM 1647 C CA . SER A 1 204 ? -13.303 17.439 -13.012 1.00 84.19 204 SER A CA 1
ATOM 1648 C C . SER A 1 204 ? -12.164 18.433 -12.793 1.00 84.19 204 SER A C 1
ATOM 1650 O O . SER A 1 204 ? -11.540 18.867 -13.756 1.00 84.19 204 SER A O 1
ATOM 1652 N N . GLU A 1 205 ? -11.854 18.764 -11.538 1.00 86.62 205 GLU A N 1
ATOM 1653 C CA . GLU A 1 205 ? -10.719 19.633 -11.206 1.00 86.62 205 GLU A CA 1
ATOM 1654 C C . GLU A 1 205 ? -9.394 18.995 -11.610 1.00 86.62 205 GLU A C 1
ATOM 1656 O O . GLU A 1 205 ? -8.548 19.665 -12.190 1.00 86.62 205 GLU A O 1
ATOM 1661 N N . LEU A 1 206 ? -9.234 17.690 -11.376 1.00 88.19 206 LEU A N 1
ATOM 1662 C CA . LEU A 1 206 ? -8.027 16.963 -11.748 1.00 88.19 206 LEU A CA 1
ATOM 1663 C C . LEU A 1 206 ? -7.830 16.924 -13.270 1.00 88.19 206 LEU A C 1
ATOM 1665 O O . LEU A 1 206 ? -6.708 17.071 -13.743 1.00 88.19 206 LEU A O 1
ATOM 1669 N N . ARG A 1 207 ? -8.908 16.794 -14.056 1.00 83.75 207 ARG A N 1
ATOM 1670 C CA . ARG A 1 207 ? -8.842 16.903 -15.527 1.00 83.75 207 ARG A CA 1
ATOM 1671 C C . ARG A 1 207 ? -8.320 18.266 -15.962 1.00 83.75 207 ARG A C 1
ATOM 1673 O O . ARG A 1 207 ? -7.401 18.332 -16.772 1.00 83.75 207 ARG A O 1
ATOM 1680 N N . TRP A 1 208 ? -8.877 19.336 -15.400 1.00 82.94 208 TRP A N 1
ATOM 1681 C CA . TRP A 1 208 ? -8.426 20.695 -15.688 1.00 82.94 208 TRP A CA 1
ATOM 1682 C C . TRP A 1 208 ? -6.973 20.912 -15.274 1.00 82.94 208 TRP A C 1
ATOM 1684 O O . TRP A 1 208 ? -6.180 21.434 -16.049 1.00 82.94 208 TRP A O 1
ATOM 1694 N N . ALA A 1 209 ? -6.599 20.428 -14.095 1.00 86.50 209 ALA A N 1
ATOM 1695 C CA . ALA A 1 209 ? -5.238 20.479 -13.587 1.00 86.50 209 ALA A CA 1
ATOM 1696 C C . ALA A 1 209 ? -4.242 19.751 -14.513 1.00 86.50 209 ALA A C 1
ATOM 1698 O O . ALA A 1 209 ? -3.113 20.206 -14.709 1.00 86.50 209 ALA A O 1
ATOM 1699 N N . MET A 1 210 ? -4.668 18.648 -15.135 1.00 86.88 210 MET A N 1
ATOM 1700 C CA . MET A 1 210 ? -3.879 17.919 -16.126 1.00 86.88 210 MET A CA 1
ATOM 1701 C C . MET A 1 210 ? -3.783 18.642 -17.473 1.00 86.88 210 MET A C 1
ATOM 1703 O O . MET A 1 210 ? -2.710 18.612 -18.077 1.00 86.88 210 MET A O 1
ATOM 1707 N N . ALA A 1 211 ? -4.841 19.328 -17.909 1.00 80.88 211 ALA A N 1
ATOM 1708 C CA . ALA A 1 211 ? -4.877 20.066 -19.174 1.00 80.88 211 ALA A CA 1
ATOM 1709 C C . ALA A 1 211 ? -4.111 21.401 -19.126 1.00 80.88 211 ALA A C 1
ATOM 1711 O O . ALA A 1 211 ? -3.477 21.785 -20.099 1.00 80.88 211 ALA A O 1
ATOM 1712 N N . VAL A 1 212 ? -4.122 22.109 -17.993 1.00 74.56 212 VAL A N 1
ATOM 1713 C CA . VAL A 1 212 ? -3.515 23.446 -17.886 1.00 74.56 212 VAL A CA 1
ATOM 1714 C C . VAL A 1 212 ? -2.005 23.346 -17.669 1.00 74.56 212 VAL A C 1
ATOM 1716 O O . VAL A 1 212 ? -1.542 22.718 -16.715 1.00 74.56 212 VAL A O 1
ATOM 1719 N N . GLU A 1 213 ? -1.209 23.959 -18.544 1.00 69.44 213 GLU A N 1
ATOM 1720 C CA . GLU A 1 213 ? 0.244 24.085 -18.368 1.00 69.44 213 GLU A CA 1
ATOM 1721 C C . GLU A 1 213 ? 0.636 25.320 -17.542 1.00 69.44 213 GLU A C 1
ATOM 1723 O O . GLU A 1 213 ? -0.095 26.305 -17.474 1.00 69.44 213 GLU A O 1
ATOM 1728 N N . VAL A 1 214 ? 1.831 25.297 -16.940 1.00 61.72 214 VAL A N 1
ATOM 1729 C CA . VAL A 1 214 ? 2.365 26.413 -16.127 1.00 61.72 214 VAL A CA 1
ATOM 1730 C C . VAL A 1 214 ? 2.471 27.718 -16.933 1.00 61.72 214 VAL A C 1
ATOM 1732 O O . VAL A 1 214 ? 2.342 28.798 -16.366 1.00 61.72 214 VAL A O 1
ATOM 1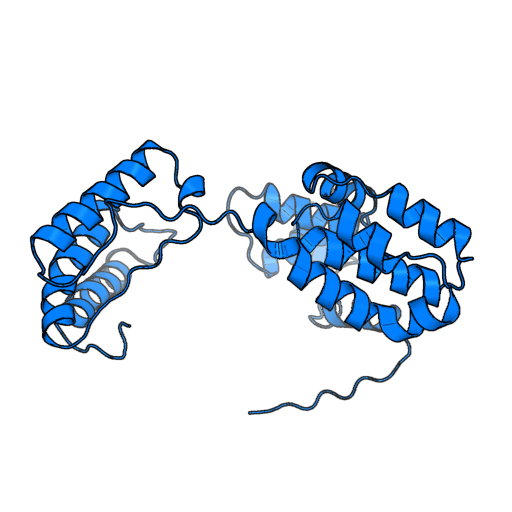735 N N . ASN A 1 215 ? 2.645 27.619 -18.255 1.00 60.81 215 ASN A N 1
ATOM 1736 C CA . ASN A 1 215 ? 2.734 28.755 -19.177 1.00 60.81 215 ASN A CA 1
ATOM 1737 C C . ASN A 1 215 ? 1.477 28.912 -20.047 1.00 60.81 215 ASN A C 1
ATOM 1739 O O . ASN A 1 215 ? 1.569 29.397 -21.175 1.00 60.81 215 ASN A O 1
ATOM 1743 N N . CYS A 1 216 ? 0.318 28.474 -19.552 1.00 61.62 216 CYS A N 1
ATOM 1744 C CA . CYS A 1 216 ? -0.939 28.587 -20.279 1.00 61.62 216 CYS A CA 1
ATOM 1745 C C . CYS A 1 216 ? -1.210 30.062 -20.660 1.00 61.62 216 CYS A C 1
ATOM 1747 O O . CYS A 1 216 ? -1.304 30.905 -19.764 1.00 61.62 216 CYS A O 1
ATOM 1749 N N . PRO A 1 217 ? -1.335 30.402 -21.959 1.00 60.09 217 PRO A N 1
ATOM 1750 C CA . PRO A 1 217 ? -1.569 31.779 -22.401 1.00 60.09 217 PRO A CA 1
ATOM 1751 C C . PRO A 1 217 ? -3.012 32.248 -22.153 1.00 60.09 217 PRO A C 1
ATOM 1753 O O . PRO A 1 217 ? -3.328 33.411 -22.401 1.00 60.09 217 PRO A O 1
ATOM 1756 N N . TYR A 1 218 ? -3.883 31.349 -21.694 1.00 65.25 218 TYR A N 1
ATOM 1757 C CA . TYR A 1 218 ? -5.303 31.591 -21.480 1.00 65.25 218 TYR A CA 1
ATOM 1758 C C . TYR A 1 218 ? -5.559 32.079 -20.051 1.00 65.25 218 TYR A C 1
ATOM 1760 O O . TYR A 1 218 ? -5.081 31.492 -19.079 1.00 65.25 218 TYR A O 1
ATOM 1768 N N . GLY A 1 219 ? -6.323 33.163 -19.922 1.00 59.75 219 GLY A N 1
ATOM 1769 C CA . GLY A 1 219 ? -6.656 33.783 -18.640 1.00 59.75 219 GLY A CA 1
ATOM 1770 C C . GLY A 1 219 ? -7.910 33.200 -17.988 1.00 59.75 219 GLY A C 1
ATOM 1771 O O . GLY A 1 219 ? -8.179 33.489 -16.821 1.00 59.75 219 GLY A O 1
ATOM 1772 N N . THR A 1 220 ? -8.690 32.393 -18.718 1.00 67.94 220 THR A N 1
ATOM 1773 C CA . THR A 1 220 ? -9.950 31.808 -18.236 1.00 67.94 220 THR A CA 1
ATOM 1774 C C . THR A 1 220 ? -10.150 30.361 -18.699 1.00 67.94 220 THR A C 1
ATOM 1776 O O . THR A 1 220 ? -9.622 29.941 -19.725 1.00 67.94 220 THR A O 1
ATOM 1779 N N . LEU A 1 221 ? -10.966 29.590 -17.966 1.00 60.03 221 LEU A N 1
ATOM 1780 C CA . LEU A 1 221 ? -11.301 28.203 -18.332 1.00 60.03 221 LEU A CA 1
ATOM 1781 C C . LEU A 1 221 ? -12.032 28.105 -19.684 1.00 60.03 221 LEU A C 1
ATOM 1783 O O . LEU A 1 221 ? -11.792 27.165 -20.430 1.00 60.03 221 LEU A O 1
ATOM 1787 N N . GLN A 1 222 ? -12.861 29.098 -20.027 1.00 62.03 222 GLN A N 1
ATOM 1788 C CA . GLN A 1 222 ? -13.560 29.169 -21.319 1.00 62.03 222 GLN A CA 1
ATOM 1789 C C . GLN A 1 222 ? -12.605 29.313 -22.511 1.00 62.03 222 GLN A C 1
ATOM 1791 O O . GLN A 1 222 ? -12.875 28.783 -23.584 1.00 62.03 222 GLN A O 1
ATOM 1796 N N . GLU A 1 223 ? -11.487 30.016 -22.332 1.00 62.31 223 GLU A N 1
ATOM 1797 C CA . GLU A 1 223 ? -10.452 30.142 -23.364 1.00 62.31 223 GLU A CA 1
ATOM 1798 C C . GLU A 1 223 ? -9.675 28.827 -23.543 1.00 62.31 223 GLU A C 1
ATOM 1800 O O . GLU A 1 223 ? -9.309 28.487 -24.666 1.00 62.31 223 GLU A O 1
ATOM 1805 N N . CYS A 1 224 ? -9.505 28.042 -22.469 1.00 57.84 224 CYS A N 1
ATOM 1806 C CA . CYS A 1 224 ? -8.917 26.702 -22.538 1.00 57.84 224 CYS A CA 1
ATOM 1807 C C . CYS A 1 224 ? -9.841 25.669 -23.214 1.00 57.84 224 CYS A C 1
ATOM 1809 O O . CYS A 1 224 ? -9.339 24.781 -23.897 1.00 57.84 224 CYS A O 1
ATOM 1811 N N . GLU A 1 225 ? -11.169 25.767 -23.051 1.00 57.62 225 GLU A N 1
ATOM 1812 C CA . GLU A 1 225 ? -12.148 24.865 -23.702 1.00 57.62 225 GLU A CA 1
ATOM 1813 C C . GLU A 1 225 ? -12.119 24.956 -25.237 1.00 57.62 225 GLU A C 1
ATOM 1815 O O . GLU A 1 225 ? -12.477 23.997 -25.918 1.00 57.62 225 GLU A O 1
ATOM 1820 N N . GLY A 1 226 ? -11.704 26.103 -25.785 1.00 55.69 226 GLY A N 1
ATOM 1821 C CA . GLY A 1 226 ? -11.622 26.346 -27.227 1.00 55.69 226 GLY A CA 1
ATOM 1822 C C . GLY A 1 226 ? -10.295 25.949 -27.883 1.00 55.69 226 GLY A C 1
ATOM 1823 O O . GLY A 1 226 ? -10.173 26.091 -29.099 1.00 55.69 226 GLY A O 1
ATOM 1824 N N . ALA A 1 227 ? -9.303 25.494 -27.112 1.00 54.47 227 ALA A N 1
ATOM 1825 C CA . ALA A 1 227 ? -8.009 25.055 -27.629 1.00 54.47 227 ALA A CA 1
ATOM 1826 C C . ALA A 1 227 ? -8.052 23.571 -28.047 1.00 54.47 227 ALA A C 1
ATOM 1828 O O . ALA A 1 227 ? -8.669 22.754 -27.365 1.00 54.47 227 ALA A O 1
ATOM 1829 N N . ASP A 1 228 ? -7.343 23.206 -29.124 1.00 52.41 228 ASP A N 1
ATOM 1830 C CA . ASP A 1 228 ? -7.281 21.842 -29.705 1.00 52.41 228 ASP A CA 1
ATOM 1831 C C . ASP A 1 228 ? -6.801 20.735 -28.727 1.00 52.41 228 ASP A C 1
ATOM 1833 O O . ASP A 1 228 ? -6.847 19.548 -29.050 1.00 52.41 228 ASP A O 1
ATOM 1837 N N . GLU A 1 229 ? -6.356 21.103 -27.523 1.00 50.69 229 GLU A N 1
ATOM 1838 C CA . GLU A 1 229 ? -5.898 20.202 -26.456 1.00 50.69 229 GLU A CA 1
ATOM 1839 C C . GLU A 1 229 ? -6.998 19.840 -25.437 1.00 50.69 229 GLU A C 1
ATOM 1841 O O . GLU A 1 229 ? -6.792 18.979 -24.576 1.00 50.69 229 GLU A O 1
ATOM 1846 N N . TYR A 1 230 ? -8.194 20.438 -25.535 1.00 49.19 230 TYR A N 1
ATOM 1847 C CA . TYR A 1 230 ? -9.333 20.075 -24.693 1.00 49.19 230 TYR A CA 1
ATOM 1848 C C . TYR A 1 230 ? -10.041 18.821 -25.224 1.00 49.19 230 TYR A C 1
ATOM 1850 O O . TYR A 1 230 ? -10.907 18.862 -26.100 1.00 49.19 230 TYR A O 1
ATOM 1858 N N . VAL A 1 231 ? -9.696 17.662 -24.663 1.00 52.09 231 VAL A N 1
ATOM 1859 C CA . VAL A 1 231 ? -10.377 16.401 -24.981 1.00 52.09 231 VAL A CA 1
ATOM 1860 C C . VAL A 1 231 ? -11.633 16.275 -24.117 1.00 52.09 231 VAL A C 1
ATOM 1862 O O . VAL A 1 231 ? -11.568 15.881 -22.953 1.00 52.09 231 VAL A O 1
ATOM 1865 N N . SER A 1 232 ? -12.792 16.596 -24.702 1.00 52.69 232 SER A N 1
ATOM 1866 C CA . SER A 1 232 ? -14.099 16.574 -24.017 1.00 52.69 232 SER A CA 1
ATOM 1867 C C . SER A 1 232 ? -14.602 15.178 -23.611 1.00 52.69 232 SER A C 1
ATOM 1869 O O . SER A 1 232 ? -15.606 15.070 -22.907 1.00 52.69 232 SER A O 1
ATOM 1871 N N . ASP A 1 233 ? -13.913 14.106 -24.014 1.00 51.50 233 ASP A N 1
ATOM 1872 C CA . ASP A 1 233 ? -14.446 12.750 -23.919 1.00 51.50 233 ASP A CA 1
ATOM 1873 C C . ASP A 1 233 ? -13.796 11.911 -22.814 1.00 51.50 233 ASP A C 1
ATOM 1875 O O . ASP A 1 233 ? -12.574 11.805 -22.696 1.00 51.50 233 ASP A O 1
ATOM 1879 N N . VAL A 1 234 ? -14.645 11.248 -22.027 1.00 46.72 234 VAL A N 1
ATOM 1880 C CA . VAL A 1 234 ? -14.289 10.365 -20.896 1.00 46.72 234 VAL A CA 1
ATOM 1881 C C . VAL A 1 234 ? -13.483 9.130 -21.354 1.00 46.72 234 VAL A C 1
ATOM 1883 O O . VAL A 1 234 ? -12.883 8.432 -20.540 1.00 46.72 234 VAL A O 1
ATOM 1886 N N . ASP A 1 235 ? -13.394 8.910 -22.665 1.00 43.56 235 ASP A N 1
ATOM 1887 C CA . ASP A 1 235 ? -12.735 7.778 -23.312 1.00 43.56 235 ASP A CA 1
ATOM 1888 C C . ASP A 1 235 ? -11.200 7.842 -23.355 1.00 43.56 235 ASP A C 1
ATOM 1890 O O . ASP A 1 235 ? -10.562 6.822 -23.628 1.00 43.56 235 ASP A O 1
ATOM 1894 N N . TRP A 1 236 ? -10.554 8.993 -23.127 1.00 48.78 236 TRP A N 1
ATOM 1895 C CA . TRP A 1 236 ? -9.098 9.081 -23.342 1.00 48.78 236 TRP A CA 1
ATOM 1896 C C . TRP A 1 236 ? -8.274 8.323 -22.290 1.00 48.78 236 TRP A C 1
ATOM 1898 O O . TRP A 1 236 ? -7.228 7.765 -22.631 1.00 48.78 236 TRP A O 1
ATOM 1908 N N . ILE A 1 237 ? -8.780 8.207 -21.054 1.00 43.12 237 ILE A N 1
ATOM 1909 C CA . ILE A 1 237 ? -8.175 7.355 -20.014 1.00 43.12 237 ILE A CA 1
ATOM 1910 C C . ILE A 1 237 ? -8.155 5.889 -20.485 1.00 43.12 237 ILE A C 1
ATOM 1912 O O . ILE A 1 237 ? -7.179 5.176 -20.257 1.00 43.12 237 ILE A O 1
ATOM 1916 N N . CYS A 1 238 ? -9.178 5.456 -21.230 1.00 37.91 238 CYS A N 1
ATOM 1917 C CA . CYS A 1 238 ? -9.223 4.129 -21.844 1.00 37.91 238 CYS A CA 1
ATOM 1918 C C . CYS A 1 238 ? -8.388 4.036 -23.139 1.00 37.91 238 CYS A C 1
ATOM 1920 O O . CYS A 1 238 ? -7.827 2.978 -23.426 1.00 37.91 238 CYS A O 1
ATOM 1922 N N . ARG A 1 239 ? -8.236 5.120 -23.917 1.00 34.97 239 ARG A N 1
ATOM 1923 C CA . ARG A 1 239 ? -7.432 5.113 -25.161 1.00 34.97 239 ARG A CA 1
ATOM 1924 C C . ARG A 1 239 ? -5.922 5.070 -24.919 1.00 34.97 239 ARG A C 1
ATOM 1926 O O . ARG A 1 239 ? -5.231 4.409 -25.693 1.00 34.97 239 ARG A O 1
ATOM 1933 N N . TYR A 1 240 ? -5.411 5.660 -23.836 1.00 37.41 240 TYR A N 1
ATOM 1934 C CA . TYR A 1 240 ? -3.988 5.528 -23.478 1.00 37.41 240 TYR A CA 1
ATOM 1935 C C . TYR A 1 240 ? -3.609 4.119 -22.990 1.00 37.41 240 TYR A C 1
ATOM 1937 O O . TYR A 1 240 ? -2.452 3.726 -23.114 1.00 37.41 240 TYR A O 1
ATOM 1945 N N . GLN A 1 241 ? -4.573 3.309 -22.531 1.00 38.09 241 GLN A N 1
ATOM 1946 C CA . GLN A 1 241 ? -4.358 1.867 -22.332 1.00 38.09 241 GLN A CA 1
ATOM 1947 C C . GLN A 1 241 ? -4.365 1.083 -23.660 1.00 38.09 241 GLN A C 1
ATOM 1949 O O . GLN A 1 241 ? -3.663 0.081 -23.787 1.00 38.09 241 GLN A O 1
ATOM 1954 N N . TYR A 1 242 ? -5.105 1.551 -24.672 1.00 33.97 242 TYR A N 1
ATOM 1955 C CA . TYR A 1 242 ? -5.284 0.846 -25.949 1.00 33.97 242 TYR A CA 1
ATOM 1956 C C . TYR A 1 242 ? -4.145 1.053 -26.961 1.00 33.97 242 TYR A C 1
ATOM 1958 O O . TYR A 1 242 ? -3.936 0.206 -27.827 1.00 33.97 242 TYR A O 1
ATOM 1966 N N . GLN A 1 243 ? -3.372 2.140 -26.862 1.00 33.25 243 GLN A N 1
ATOM 1967 C CA . GLN A 1 243 ? -2.196 2.346 -27.725 1.00 33.25 243 GLN A CA 1
ATOM 1968 C C . GLN A 1 243 ? -0.932 1.605 -27.246 1.00 33.25 243 GLN A C 1
ATOM 1970 O O . GLN A 1 243 ? 0.030 1.508 -28.003 1.00 33.25 243 GLN A O 1
ATOM 1975 N N . GLY A 1 244 ? -0.948 1.024 -26.039 1.00 36.47 244 GLY A N 1
ATOM 1976 C CA . GLY A 1 244 ? 0.164 0.246 -25.477 1.00 36.47 244 GLY A CA 1
ATOM 1977 C C . GLY A 1 244 ? 0.098 -1.270 -25.696 1.00 36.47 244 GLY A C 1
ATOM 1978 O O . GLY A 1 244 ? 1.024 -1.975 -25.308 1.00 36.47 244 GLY A O 1
ATOM 1979 N N . SER A 1 245 ? -0.968 -1.817 -26.290 1.00 33.28 245 SER A N 1
ATOM 1980 C CA . SER A 1 245 ? -1.041 -3.262 -26.541 1.00 33.28 245 SER A CA 1
ATOM 1981 C C . SER A 1 245 ? -2.051 -3.616 -27.631 1.00 33.28 245 SER A C 1
ATOM 1983 O O . SER A 1 245 ? -3.258 -3.654 -27.415 1.00 33.28 245 SER A O 1
ATOM 1985 N N . GLN A 1 246 ? -1.553 -3.984 -28.814 1.00 36.38 246 GLN A N 1
ATOM 1986 C CA . GLN A 1 246 ? -2.275 -4.984 -29.592 1.00 36.38 246 GLN A CA 1
ATOM 1987 C C . GLN A 1 246 ? -2.152 -6.312 -28.847 1.00 36.38 246 GLN A C 1
ATOM 1989 O O . GLN A 1 246 ? -1.133 -6.981 -28.970 1.00 36.38 246 GLN A O 1
ATOM 1994 N N . GLN A 1 247 ? -3.174 -6.678 -28.076 1.00 33.25 247 GLN A N 1
ATOM 1995 C CA . GLN A 1 247 ? -3.651 -8.057 -27.950 1.00 33.25 247 GLN A CA 1
ATOM 1996 C C . GLN A 1 247 ? -4.983 -8.085 -27.187 1.00 33.25 247 GLN A C 1
ATOM 1998 O O . GLN A 1 247 ? -5.131 -7.506 -26.118 1.00 33.25 247 GLN A O 1
ATOM 2003 N N . HIS A 1 248 ? -5.963 -8.748 -27.804 1.00 31.58 248 HIS A N 1
ATOM 2004 C CA . HIS A 1 248 ? -7.338 -8.927 -27.344 1.00 31.58 248 HIS A CA 1
ATOM 2005 C C . HIS A 1 248 ? -7.446 -9.325 -25.863 1.00 31.58 248 HIS A C 1
ATOM 2007 O O . HIS A 1 248 ? -6.886 -10.341 -25.457 1.00 31.58 248 HIS A O 1
ATOM 2013 N N . VAL A 1 249 ? -8.294 -8.621 -25.106 1.00 26.83 249 VAL A N 1
ATOM 2014 C CA . VAL A 1 249 ? -8.863 -9.131 -23.851 1.00 26.83 249 VAL A CA 1
ATOM 2015 C C . VAL A 1 249 ? -10.378 -8.943 -23.884 1.00 26.83 249 VAL A C 1
ATOM 2017 O O . VAL A 1 249 ? -10.892 -7.827 -23.931 1.00 26.83 249 VAL A O 1
ATOM 2020 N N . THR A 1 250 ? -11.096 -10.063 -23.897 1.00 25.70 250 THR A N 1
ATOM 2021 C CA . THR A 1 250 ? -12.550 -10.137 -23.737 1.00 25.70 250 THR A CA 1
ATOM 2022 C C . THR A 1 250 ? -12.892 -9.962 -22.259 1.00 25.70 250 THR A C 1
ATOM 2024 O O . THR A 1 250 ? -12.434 -10.740 -21.425 1.00 25.70 250 THR A O 1
ATOM 2027 N N . VAL A 1 251 ? -13.706 -8.958 -21.929 1.00 28.11 251 VAL A N 1
ATOM 2028 C CA . VAL A 1 251 ? -14.219 -8.748 -20.569 1.00 28.11 251 VAL A CA 1
ATOM 2029 C C . VAL A 1 251 ? -15.457 -9.622 -20.374 1.00 28.11 251 VAL A C 1
ATOM 2031 O O . VAL A 1 251 ? -16.487 -9.396 -21.006 1.00 28.11 251 VAL A O 1
ATOM 2034 N N . VAL A 1 252 ? -15.355 -10.627 -19.504 1.00 24.81 252 VAL A N 1
ATOM 2035 C CA . VAL A 1 252 ? -16.516 -11.357 -18.981 1.00 24.81 252 VAL A CA 1
ATOM 2036 C C . VAL A 1 252 ? -16.947 -10.664 -17.694 1.00 24.81 252 VAL A C 1
ATOM 2038 O O . VAL A 1 252 ? -16.188 -10.612 -16.729 1.00 24.81 252 VAL A O 1
ATOM 2041 N N . VAL A 1 253 ? -18.159 -10.115 -17.697 1.00 30.47 253 VAL A N 1
ATOM 2042 C CA . VAL A 1 253 ? -18.793 -9.515 -16.520 1.00 30.47 253 VAL A CA 1
ATOM 2043 C C . VAL A 1 253 ? -19.477 -10.634 -15.735 1.00 30.47 253 VAL A C 1
ATOM 2045 O O . VAL A 1 253 ? -20.420 -11.250 -16.231 1.00 30.47 253 VAL A O 1
ATOM 2048 N N . GLY A 1 254 ? -18.972 -10.928 -14.538 1.00 24.52 254 GLY A N 1
ATOM 2049 C CA . GLY A 1 254 ? -19.641 -11.784 -13.559 1.00 24.52 254 GLY A CA 1
ATOM 2050 C C . GLY A 1 254 ? -20.451 -10.927 -12.590 1.00 24.52 254 GLY A C 1
ATOM 2051 O O . GLY A 1 254 ? -19.911 -9.965 -12.047 1.00 24.52 254 GLY A O 1
ATOM 2052 N N . TYR A 1 255 ? -21.733 -11.268 -12.440 1.00 36.81 255 TYR A N 1
ATOM 2053 C CA . TYR A 1 255 ? -22.650 -10.731 -11.429 1.00 36.81 255 TYR A CA 1
ATOM 2054 C C . TYR A 1 255 ? -22.282 -11.192 -10.017 1.00 36.81 255 TYR A C 1
ATOM 2056 O O . TYR A 1 255 ? -21.787 -12.337 -9.893 1.00 36.81 255 TYR A O 1
#

pLDDT: mean 76.7, std 18.38, range [24.52, 96.12]

Secondary structure (DSSP, 8-state):
--TT--SHHIIIIIHHHHHHHHHT-SBTTTB---HHHHHHHHHHHHHHHHTTS--------GGGG-HHHHHHHHHHHHHHHHHSS---S-SSS-----HHHHTHHHHHHHHHHHHHHHHHHH-S-HHHHHHHHTTT-HHHHHHHHHHHHHHHHTT--HHHHHHHHHHS-SSHHHHHHHHHHTS-HHHHHHHHHHHH-SSPPPHHHHHHHHH--TT---SSHHHHHTSTT----TTHHHHHHHTT-----------

Radius of gyration: 26.05 Å; Cα contacts (8 Å, |Δi|>4): 129; chains: 1; bounding box: 53×57×62 Å

Organism: NCBI:txid260670

Nearest PDB structures (foldseek):
  9c3i-assembly1_S  TM=1.620E-01  e=5.016E+00  Homo sapiens